Protein AF-A0A9P5NGL9-F1 (afdb_monomer)

Radius of gyration: 20.92 Å; Cα contacts (8 Å, |Δi|>4): 145; chains: 1; bounding box: 50×34×68 Å

Organism: Gymnopilus junonius (NCBI:txid109634)

Nearest PDB structures (foldseek):
  7sqc-assembly1_C2  TM=5.062E-01  e=6.496E+00  Chlamydomonas reinhardtii
  8afz-assembly1_A  TM=2.064E-01  e=2.984E+00  Homo sapiens

Mean predicted aligned error: 8.4 Å

Sequence (178 aa):
MQVMYKILMTAYTLCLHFVFFKHLRFRPRANHPLVIANDTILGIHLLTSYDQWATALSMRDRVWKGTSVASTLLLSSSLALLQIDLVNTNYIGRTFALLSCLFASSGLIAAGLCLLIRRKQLDKDCRKKWINASLVSTSLESLDFWTCLAFPTEMIIWQVAYLLPINIIYHRVDRLPK

pLDDT: mean 81.12, std 10.49, range [50.47, 93.38]

Solvent-accessible surface area (backbone atoms only — not comparable to full-atom values): 9652 Å² total; per-residue (Å²): 110,71,66,60,52,51,52,51,50,39,61,72,45,71,50,42,32,57,55,50,45,74,74,56,42,65,74,81,73,90,86,64,83,91,70,84,87,53,78,67,57,55,52,53,48,56,61,70,38,45,66,57,46,53,51,40,50,54,51,51,49,51,50,39,50,51,41,32,54,49,25,52,53,50,30,54,50,30,56,55,51,55,70,36,67,72,34,53,73,32,68,68,43,38,50,32,35,52,51,23,36,52,30,18,51,51,22,33,51,50,32,49,52,56,60,57,55,60,77,78,71,44,68,66,61,48,47,52,51,47,46,48,28,40,73,42,65,85,42,68,68,19,47,53,50,35,44,64,69,35,43,41,59,46,28,50,54,53,24,51,63,37,46,50,59,47,55,53,53,53,61,56,55,76,68,56,86,130

Foldseek 3Di:
DVVVVVVVLCVLLVVVLVVLLVPLFDDPDPPDPPDDDDVVVVVVCVVVCPVSLVVSVVVLLVVLVVLLVLLVVLLVVLVVLCPDPVLVVDPLSNVLSVLLNVLSVVLNVLSVVVVVVVPDDCRPVVVVLRNVLSVCVPDPSVSVNSSSSSSSVSSSVSSVVSVVVNVVSVVVVVPDDD

Structure (mmCIF, N/CA/C/O backbone):
data_AF-A0A9P5NGL9-F1
#
_entry.id   AF-A0A9P5NGL9-F1
#
loop_
_atom_site.group_PDB
_atom_site.id
_atom_site.type_symbol
_atom_site.label_atom_id
_atom_site.label_alt_id
_atom_site.label_comp_id
_atom_site.label_asym_id
_atom_site.label_entity_id
_atom_site.label_seq_id
_atom_site.pdbx_PDB_ins_code
_atom_site.Cartn_x
_atom_site.Cartn_y
_atom_site.Cartn_z
_atom_site.occupancy
_atom_site.B_iso_or_equiv
_atom_site.auth_seq_id
_atom_site.auth_comp_id
_atom_site.auth_asym_id
_atom_site.auth_atom_id
_atom_site.pdbx_PDB_model_num
ATOM 1 N N . MET A 1 1 ? 13.672 21.317 -2.077 1.00 73.50 1 MET A N 1
ATOM 2 C CA . MET A 1 1 ? 12.342 20.658 -2.085 1.00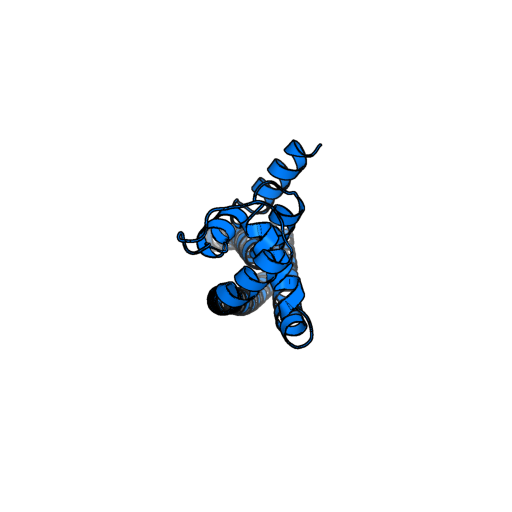 73.50 1 MET A CA 1
ATOM 3 C C . MET A 1 1 ? 12.393 19.149 -2.342 1.00 73.50 1 MET A C 1
ATOM 5 O O . MET A 1 1 ? 11.768 18.417 -1.589 1.00 73.50 1 MET A O 1
ATOM 9 N N . GLN A 1 2 ? 13.158 18.650 -3.322 1.00 79.19 2 GLN A N 1
ATOM 10 C CA . GLN A 1 2 ? 13.182 17.211 -3.662 1.00 79.19 2 GLN A CA 1
ATOM 11 C C . GLN A 1 2 ? 13.601 16.270 -2.513 1.00 79.19 2 GLN A C 1
ATOM 13 O O . GLN A 1 2 ? 13.049 15.183 -2.384 1.00 79.19 2 GLN A O 1
ATOM 18 N N . VAL A 1 3 ? 14.542 16.679 -1.653 1.00 82.25 3 VAL A N 1
ATOM 19 C CA . VAL A 1 3 ? 14.973 15.871 -0.493 1.00 82.25 3 VAL A CA 1
ATOM 20 C C . VAL A 1 3 ? 13.842 15.706 0.525 1.00 82.25 3 VAL A C 1
ATOM 22 O O . VAL A 1 3 ? 13.588 14.601 0.991 1.00 82.25 3 VAL A O 1
ATOM 25 N N . MET A 1 4 ? 13.111 16.786 0.811 1.00 84.69 4 MET A N 1
ATOM 26 C CA . MET A 1 4 ? 11.987 16.765 1.749 1.00 84.69 4 MET A CA 1
ATOM 27 C C . MET A 1 4 ? 10.850 15.867 1.243 1.00 84.69 4 MET A C 1
ATOM 29 O O . MET A 1 4 ? 10.298 15.093 2.016 1.00 84.69 4 MET A O 1
ATOM 33 N N . TYR A 1 5 ? 10.564 15.898 -0.064 1.00 84.75 5 TYR A N 1
ATOM 34 C CA . TYR A 1 5 ? 9.592 15.001 -0.699 1.00 84.75 5 TYR A CA 1
ATOM 35 C C . TYR A 1 5 ? 9.981 13.526 -0.553 1.00 84.75 5 TYR A C 1
ATOM 37 O O . TYR A 1 5 ? 9.155 12.704 -0.168 1.00 84.75 5 TYR A O 1
ATOM 45 N N . LYS A 1 6 ? 11.255 13.190 -0.795 1.00 79.19 6 LYS A N 1
ATOM 46 C CA . LYS A 1 6 ? 11.759 11.818 -0.634 1.00 79.19 6 LYS A CA 1
ATOM 47 C C . LYS A 1 6 ? 11.631 11.329 0.804 1.00 79.19 6 LYS A C 1
ATOM 49 O O . LYS A 1 6 ? 11.206 10.196 1.013 1.00 79.19 6 LYS A O 1
ATOM 54 N N . ILE A 1 7 ? 11.959 12.173 1.783 1.00 83.25 7 ILE A N 1
ATOM 55 C CA . ILE A 1 7 ? 11.813 11.840 3.207 1.00 83.25 7 ILE A CA 1
ATOM 56 C C . ILE A 1 7 ? 10.337 11.633 3.554 1.00 83.25 7 ILE A C 1
ATOM 58 O O . ILE A 1 7 ? 9.999 10.620 4.160 1.00 83.25 7 ILE A O 1
ATOM 62 N N . LEU A 1 8 ? 9.459 12.542 3.119 1.00 84.56 8 LEU A N 1
ATOM 63 C CA . LEU A 1 8 ? 8.021 12.456 3.371 1.00 84.56 8 LEU A CA 1
ATOM 64 C C . LEU A 1 8 ? 7.425 11.174 2.782 1.00 84.56 8 LEU A C 1
ATOM 66 O O . LEU A 1 8 ? 6.747 10.436 3.491 1.00 84.56 8 LEU A O 1
ATOM 70 N N . MET A 1 9 ? 7.733 10.866 1.521 1.00 78.94 9 MET A N 1
ATOM 71 C CA . MET A 1 9 ? 7.259 9.642 0.879 1.00 78.94 9 MET A CA 1
ATOM 72 C C . MET A 1 9 ? 7.853 8.387 1.516 1.00 78.94 9 MET A C 1
ATOM 74 O O . MET A 1 9 ? 7.154 7.395 1.689 1.00 78.94 9 MET A O 1
ATOM 78 N N . THR A 1 10 ? 9.118 8.415 1.930 1.00 79.56 10 THR A N 1
ATOM 79 C CA . THR A 1 10 ? 9.747 7.275 2.618 1.00 79.56 10 THR A CA 1
ATOM 80 C C . THR A 1 10 ? 9.086 6.998 3.965 1.00 79.56 10 THR A C 1
ATOM 82 O O . THR A 1 10 ? 8.801 5.841 4.274 1.00 79.56 10 THR A O 1
ATOM 85 N N . ALA A 1 11 ? 8.800 8.050 4.736 1.00 79.69 11 ALA A N 1
ATOM 86 C CA . ALA A 1 11 ? 8.111 7.946 6.016 1.00 79.69 11 ALA A CA 1
ATOM 87 C C . ALA A 1 11 ? 6.659 7.479 5.841 1.00 79.69 11 ALA A C 1
ATOM 89 O O . ALA A 1 11 ? 6.218 6.581 6.552 1.00 79.69 11 ALA A O 1
ATOM 90 N N . TYR A 1 12 ? 5.943 8.037 4.860 1.00 79.62 12 TYR A N 1
ATOM 91 C CA . TYR A 1 12 ? 4.556 7.678 4.561 1.00 79.62 12 TYR A CA 1
ATOM 92 C C . TYR A 1 12 ? 4.412 6.208 4.154 1.00 79.62 12 TYR A C 1
ATOM 94 O O . TYR A 1 12 ? 3.544 5.498 4.656 1.00 79.62 12 TYR A O 1
ATOM 102 N N . THR A 1 13 ? 5.320 5.744 3.294 1.00 78.56 13 THR A N 1
ATOM 103 C CA . THR A 1 13 ? 5.319 4.370 2.781 1.00 78.56 13 THR A CA 1
ATOM 104 C C . THR A 1 13 ? 5.929 3.348 3.740 1.00 78.56 13 THR A C 1
ATOM 106 O O . THR A 1 13 ? 6.039 2.173 3.393 1.00 78.56 13 THR A O 1
ATOM 109 N N . LEU A 1 14 ? 6.377 3.767 4.933 1.00 81.56 14 LEU A N 1
ATOM 110 C CA . LEU A 1 14 ? 7.072 2.913 5.907 1.00 81.56 14 LEU A CA 1
ATOM 111 C C . LEU A 1 14 ? 8.214 2.096 5.271 1.00 81.56 14 LEU A C 1
ATOM 113 O O . LEU A 1 14 ? 8.427 0.929 5.597 1.00 81.56 14 LEU A O 1
ATOM 117 N N . CYS A 1 15 ? 8.924 2.690 4.307 1.00 83.25 15 CYS A N 1
ATOM 118 C CA . CYS A 1 15 ? 9.959 2.031 3.504 1.00 83.25 15 CYS A CA 1
ATOM 119 C C . CYS A 1 15 ? 9.500 0.806 2.679 1.00 83.25 15 CYS A C 1
ATOM 121 O O . CYS A 1 15 ? 10.349 0.123 2.100 1.00 83.25 15 CYS A O 1
ATOM 123 N N . LEU A 1 16 ? 8.198 0.520 2.548 1.00 81.31 16 LEU A N 1
ATOM 124 C CA . LEU A 1 16 ? 7.705 -0.611 1.750 1.00 81.31 16 LEU A CA 1
ATOM 125 C C . LEU A 1 16 ? 8.132 -0.513 0.286 1.00 81.31 16 LEU A C 1
ATOM 127 O O . LEU A 1 16 ? 8.470 -1.529 -0.324 1.00 81.31 16 LEU A O 1
ATOM 131 N N . HIS A 1 17 ? 8.204 0.699 -0.264 1.00 80.38 17 HIS A N 1
ATOM 132 C CA . HIS A 1 17 ? 8.684 0.927 -1.625 1.00 80.38 17 HIS A CA 1
ATOM 133 C C . HIS A 1 17 ? 10.088 0.328 -1.864 1.00 80.38 17 HIS A C 1
ATOM 135 O O . HIS A 1 17 ? 10.337 -0.216 -2.939 1.00 80.38 17 HIS A O 1
ATOM 141 N N . PHE A 1 18 ? 10.982 0.317 -0.861 1.00 81.81 18 PHE A N 1
ATOM 142 C CA . PHE A 1 18 ? 12.292 -0.343 -0.961 1.00 81.81 18 PHE A CA 1
ATOM 143 C C . PHE A 1 18 ? 12.181 -1.867 -1.034 1.00 81.81 18 PHE A C 1
ATOM 145 O O . PHE A 1 18 ? 12.943 -2.503 -1.766 1.00 81.81 18 PHE A O 1
ATOM 152 N N . VAL A 1 19 ? 11.242 -2.464 -0.296 1.00 83.94 19 VAL A N 1
ATOM 153 C CA . VAL A 1 19 ? 10.983 -3.911 -0.333 1.00 83.94 19 VAL A CA 1
ATOM 154 C C . VAL A 1 19 ? 10.485 -4.299 -1.722 1.00 83.94 19 VAL A C 1
ATOM 156 O O . VAL A 1 19 ? 11.061 -5.184 -2.361 1.00 83.94 19 VAL A O 1
ATOM 159 N N . PHE A 1 20 ? 9.484 -3.581 -2.236 1.00 82.25 20 PHE A N 1
ATOM 160 C CA . PHE A 1 20 ? 8.973 -3.796 -3.588 1.00 82.25 20 PHE A CA 1
ATOM 161 C C . PHE A 1 20 ? 10.064 -3.592 -4.642 1.00 82.25 20 PHE A C 1
ATOM 163 O O . PHE A 1 20 ? 10.245 -4.464 -5.489 1.00 82.25 20 PHE A O 1
ATOM 170 N N . PHE A 1 21 ? 10.865 -2.529 -4.544 1.00 84.12 21 PHE A N 1
ATOM 171 C CA . PHE A 1 21 ? 12.003 -2.312 -5.437 1.00 84.12 21 PHE A CA 1
ATOM 172 C C . PHE A 1 21 ? 12.996 -3.483 -5.396 1.00 84.12 21 PHE A C 1
ATOM 174 O O . PHE A 1 21 ? 13.378 -4.025 -6.431 1.00 84.12 21 PHE A O 1
ATOM 181 N N . LYS A 1 22 ? 13.407 -3.941 -4.211 1.00 85.81 22 LYS A N 1
ATOM 182 C CA . LYS A 1 22 ? 14.405 -5.014 -4.070 1.00 85.81 22 LYS A CA 1
ATOM 183 C C . LYS A 1 22 ? 13.931 -6.347 -4.662 1.00 85.81 22 LYS A C 1
ATOM 185 O O . LYS A 1 22 ? 14.741 -7.068 -5.263 1.00 85.81 22 LYS A O 1
ATOM 190 N N . HIS A 1 23 ? 12.650 -6.668 -4.486 1.00 84.06 23 HIS A N 1
ATOM 191 C CA . HIS A 1 23 ? 12.061 -7.944 -4.899 1.00 84.06 23 HIS A CA 1
ATOM 192 C C . HIS A 1 23 ? 11.541 -7.950 -6.339 1.00 84.06 23 HIS A C 1
ATOM 194 O O . HIS A 1 23 ? 11.645 -8.980 -7.000 1.00 84.06 23 HIS A O 1
ATOM 200 N N . LEU A 1 24 ? 11.023 -6.824 -6.834 1.00 84.12 24 LEU A N 1
ATOM 201 C CA . LEU A 1 24 ? 10.353 -6.740 -8.134 1.00 84.12 24 LEU A CA 1
ATOM 202 C C . LEU A 1 24 ? 11.121 -5.937 -9.186 1.00 84.12 24 LEU A C 1
ATOM 204 O O . LEU A 1 24 ? 10.623 -5.814 -10.303 1.00 84.12 24 LEU A O 1
ATOM 208 N N . ARG A 1 25 ? 12.295 -5.365 -8.881 1.00 85.38 25 ARG A N 1
ATOM 209 C CA . ARG A 1 25 ? 13.079 -4.656 -9.906 1.00 85.38 25 ARG A CA 1
ATOM 210 C C . ARG A 1 25 ? 13.471 -5.581 -11.052 1.00 85.38 25 ARG A C 1
ATOM 212 O O . ARG A 1 25 ? 13.878 -6.726 -10.835 1.00 85.38 25 ARG A O 1
ATOM 219 N N . PHE A 1 26 ? 13.450 -5.028 -12.257 1.00 83.31 26 PHE A N 1
ATOM 220 C CA . PHE A 1 26 ? 14.073 -5.644 -13.418 1.00 83.31 26 PHE A CA 1
ATOM 221 C C . PHE A 1 26 ? 15.566 -5.883 -13.148 1.00 83.31 26 PHE A C 1
ATOM 223 O O . PHE A 1 26 ? 16.278 -4.985 -12.688 1.00 83.31 26 PHE A O 1
ATOM 230 N N . ARG A 1 27 ? 16.044 -7.100 -13.421 1.00 81.00 27 ARG A N 1
ATOM 231 C CA . ARG A 1 27 ? 17.469 -7.443 -13.332 1.00 81.00 27 ARG A CA 1
ATOM 232 C C . ARG A 1 27 ? 17.962 -7.799 -14.732 1.00 81.00 27 ARG A C 1
ATOM 234 O O . ARG A 1 27 ? 17.593 -8.870 -15.228 1.00 81.00 27 ARG A O 1
ATOM 241 N N . PRO A 1 28 ? 18.775 -6.945 -15.378 1.00 71.19 28 PRO A N 1
ATOM 242 C CA . PRO A 1 28 ? 19.354 -7.297 -16.666 1.00 71.19 28 PRO A CA 1
ATOM 243 C C . PRO A 1 28 ? 20.240 -8.540 -16.497 1.00 71.19 28 PRO A C 1
ATOM 245 O O . PRO A 1 28 ? 21.019 -8.630 -15.546 1.00 71.19 28 PRO A O 1
ATOM 248 N N . ARG A 1 29 ? 20.109 -9.528 -17.394 1.00 70.38 29 ARG A N 1
ATOM 249 C CA . ARG A 1 29 ? 21.053 -10.657 -17.446 1.00 70.38 29 ARG A CA 1
ATOM 250 C C . ARG A 1 29 ? 22.435 -10.103 -17.807 1.00 70.38 29 ARG A C 1
ATOM 252 O O . ARG A 1 29 ? 22.562 -9.369 -18.781 1.00 70.38 29 ARG A O 1
ATOM 259 N N . ALA A 1 30 ? 23.442 -10.464 -17.015 1.00 54.59 30 ALA A N 1
ATOM 260 C CA . ALA A 1 30 ? 24.762 -9.830 -16.925 1.00 54.59 30 ALA A CA 1
ATOM 261 C C . ALA A 1 30 ? 25.667 -9.906 -18.177 1.00 54.59 30 ALA A C 1
ATOM 263 O O . ALA A 1 30 ? 26.825 -9.515 -18.104 1.00 54.59 30 ALA A O 1
ATOM 264 N N . ASN A 1 31 ? 25.166 -10.360 -19.328 1.00 54.53 31 ASN A N 1
ATOM 265 C CA . ASN A 1 31 ? 25.998 -10.614 -20.508 1.00 54.53 31 ASN A CA 1
ATOM 266 C C . ASN A 1 31 ? 25.909 -9.532 -21.594 1.00 54.53 31 ASN A C 1
ATOM 268 O O . ASN A 1 31 ? 26.481 -9.719 -22.661 1.00 54.53 31 ASN A O 1
ATOM 272 N N . HIS A 1 32 ? 25.224 -8.410 -21.353 1.00 51.03 32 HIS A N 1
ATOM 273 C CA . HIS A 1 32 ? 25.256 -7.279 -22.280 1.00 51.03 32 HIS A CA 1
ATOM 274 C C . HIS A 1 32 ? 25.928 -6.070 -21.625 1.00 51.03 32 HIS A C 1
ATOM 276 O O . HIS A 1 32 ? 25.379 -5.538 -20.655 1.00 51.03 32 HIS A O 1
ATOM 282 N N . PRO A 1 33 ? 27.110 -5.638 -22.113 1.00 52.12 33 PRO A N 1
ATOM 283 C CA . PRO A 1 33 ? 27.741 -4.424 -21.624 1.00 52.12 33 PRO A CA 1
ATOM 284 C C . PRO A 1 33 ? 26.776 -3.249 -21.808 1.00 52.12 33 PRO A C 1
ATOM 286 O O . PRO A 1 33 ? 26.208 -3.050 -22.882 1.00 52.12 33 PRO A O 1
ATOM 289 N N . LEU A 1 34 ? 26.574 -2.514 -20.713 1.00 56.28 34 LEU A N 1
ATOM 290 C CA . LEU A 1 34 ? 25.791 -1.285 -20.622 1.00 56.28 34 LEU A CA 1
ATOM 291 C C . LEU A 1 34 ? 26.429 -0.212 -21.512 1.00 56.28 34 LEU A C 1
ATOM 293 O O . LEU A 1 34 ? 27.216 0.609 -21.051 1.00 56.28 34 LEU A O 1
ATOM 297 N N . VAL A 1 35 ? 26.099 -0.235 -22.801 1.00 50.47 35 VAL A N 1
ATOM 298 C CA . VAL A 1 35 ? 26.333 0.886 -23.709 1.00 50.47 35 VAL A CA 1
ATOM 299 C C . VAL A 1 35 ? 25.042 1.691 -23.794 1.00 50.47 35 VAL A C 1
ATOM 301 O O . VAL A 1 35 ? 23.947 1.164 -23.981 1.00 50.47 35 VAL A O 1
ATOM 304 N N . ILE A 1 36 ? 25.209 2.983 -23.556 1.00 56.81 36 ILE A N 1
ATOM 305 C CA . ILE A 1 36 ? 24.186 4.007 -23.398 1.00 56.81 36 ILE A CA 1
ATOM 306 C C . ILE A 1 36 ? 23.306 4.116 -24.658 1.00 56.81 36 ILE A C 1
ATOM 308 O O . ILE A 1 36 ? 23.810 4.195 -25.771 1.00 56.81 36 ILE A O 1
ATOM 312 N N . ALA A 1 37 ? 21.989 4.150 -24.419 1.00 51.31 37 ALA A N 1
ATOM 313 C CA . ALA A 1 37 ? 20.917 4.723 -25.238 1.00 51.31 37 ALA A CA 1
ATOM 314 C C . ALA A 1 37 ? 20.922 4.427 -26.752 1.00 51.31 37 ALA A C 1
ATOM 316 O O . ALA A 1 37 ? 21.386 5.224 -27.560 1.00 51.31 37 ALA A O 1
ATOM 317 N N . ASN A 1 38 ? 20.258 3.338 -27.145 1.00 57.44 38 ASN A N 1
ATOM 318 C CA . ASN A 1 38 ? 19.659 3.238 -28.4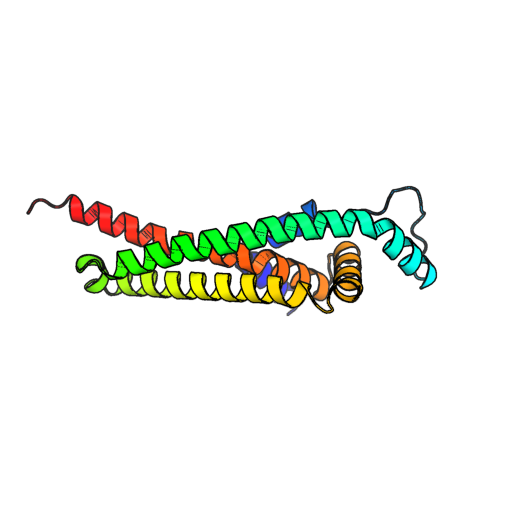75 1.00 57.44 38 ASN A CA 1
ATOM 319 C C . ASN A 1 38 ? 18.298 2.528 -28.359 1.00 57.44 38 ASN A C 1
ATOM 321 O O . ASN A 1 38 ? 18.176 1.562 -27.598 1.00 57.44 38 ASN A O 1
ATOM 325 N N . ASP A 1 39 ? 17.269 2.987 -29.079 1.00 59.34 39 ASP A N 1
ATOM 326 C CA . ASP A 1 39 ? 15.887 2.462 -28.993 1.00 59.34 39 ASP A CA 1
ATOM 327 C C . ASP A 1 39 ? 15.791 0.949 -29.276 1.00 59.34 39 ASP A C 1
ATOM 329 O O . ASP A 1 39 ? 14.914 0.244 -28.766 1.00 59.34 39 ASP A O 1
ATOM 333 N N . THR A 1 40 ? 16.759 0.412 -30.015 1.00 61.53 40 THR A N 1
ATOM 334 C CA . THR A 1 40 ? 16.949 -1.020 -30.275 1.00 61.53 40 THR A CA 1
ATOM 335 C C . THR A 1 40 ? 17.261 -1.835 -29.015 1.00 61.53 40 THR A C 1
ATOM 337 O O . THR A 1 40 ? 16.755 -2.948 -28.868 1.00 61.53 40 THR A O 1
ATOM 340 N N . ILE A 1 41 ? 18.020 -1.288 -28.060 1.00 63.31 41 ILE A N 1
ATOM 341 C CA . ILE A 1 41 ? 18.359 -1.962 -26.793 1.00 63.31 41 ILE A CA 1
ATOM 342 C C . ILE A 1 41 ? 17.136 -2.021 -25.868 1.00 63.31 41 ILE A C 1
ATOM 344 O O . ILE A 1 41 ? 16.910 -3.034 -25.202 1.00 63.31 41 ILE A O 1
ATOM 348 N N . LEU A 1 42 ? 16.282 -0.989 -25.880 1.00 65.25 42 LEU A N 1
ATOM 349 C CA . LEU A 1 42 ? 15.003 -1.021 -25.165 1.00 65.25 42 LEU A CA 1
ATOM 350 C C . LEU A 1 42 ? 14.091 -2.127 -25.716 1.00 65.25 42 LEU A C 1
ATOM 352 O O . LEU A 1 42 ? 13.431 -2.809 -24.935 1.00 65.25 42 LEU A O 1
ATOM 356 N N . GLY A 1 43 ? 14.095 -2.354 -27.034 1.00 65.19 43 GLY A N 1
ATOM 357 C CA . GLY A 1 43 ? 13.390 -3.470 -27.672 1.00 65.19 43 GLY A CA 1
ATOM 358 C C . GLY A 1 43 ? 13.866 -4.842 -27.180 1.00 65.19 43 GLY A C 1
ATOM 359 O O . GLY A 1 43 ? 13.050 -5.675 -26.778 1.00 65.19 43 GLY A O 1
ATOM 360 N N . ILE A 1 44 ? 15.183 -5.058 -27.121 1.00 67.44 44 ILE A N 1
ATOM 361 C CA . ILE A 1 44 ? 15.783 -6.305 -26.612 1.00 67.44 44 ILE A CA 1
ATOM 362 C C . ILE A 1 44 ? 15.483 -6.488 -25.114 1.00 67.44 44 ILE A C 1
ATOM 364 O O . ILE A 1 44 ? 15.142 -7.589 -24.668 1.00 67.44 44 ILE A O 1
ATOM 368 N N . HIS A 1 45 ? 15.526 -5.412 -24.324 1.00 68.56 45 HIS A N 1
ATOM 369 C CA . HIS A 1 45 ? 15.105 -5.448 -22.924 1.00 68.56 45 HIS A CA 1
ATOM 370 C C . HIS A 1 45 ? 13.606 -5.712 -22.770 1.00 68.56 45 HIS A C 1
ATOM 372 O O . HIS A 1 45 ? 13.222 -6.468 -21.888 1.00 68.56 45 HIS A O 1
ATOM 378 N N . LEU A 1 46 ? 12.741 -5.179 -23.631 1.00 69.75 46 LEU A N 1
ATOM 379 C CA . LEU A 1 46 ? 11.300 -5.461 -23.616 1.00 69.75 46 LEU A CA 1
ATOM 380 C C . LEU A 1 46 ? 10.996 -6.940 -23.904 1.00 69.75 46 LEU A C 1
ATOM 382 O O . LEU A 1 46 ? 10.089 -7.496 -23.286 1.00 69.75 46 LEU A O 1
ATOM 386 N N . LEU A 1 47 ? 11.758 -7.582 -24.791 1.00 70.44 47 LEU A N 1
ATOM 387 C CA . LEU A 1 47 ? 11.655 -9.020 -25.069 1.00 70.44 47 LEU A CA 1
ATOM 388 C C . LEU A 1 47 ? 12.158 -9.863 -23.891 1.00 70.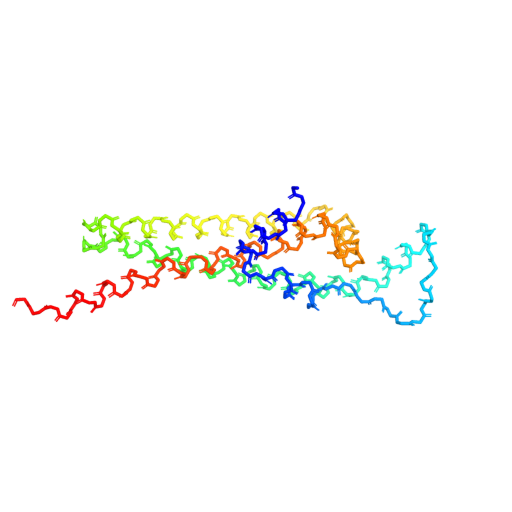44 47 LEU A C 1
ATOM 390 O O . LEU A 1 47 ? 11.432 -10.711 -23.383 1.00 70.44 47 LEU A O 1
ATOM 394 N N . THR A 1 48 ? 13.366 -9.587 -23.399 1.00 71.88 48 THR A N 1
ATOM 395 C CA . THR A 1 48 ? 13.975 -10.347 -22.286 1.00 71.88 48 THR A CA 1
ATOM 396 C C . THR A 1 48 ? 13.307 -10.098 -20.932 1.00 71.88 48 THR A C 1
ATOM 398 O O . THR A 1 48 ? 13.381 -10.934 -20.033 1.00 71.88 48 THR A O 1
ATOM 401 N N . SER A 1 49 ? 12.629 -8.962 -20.775 1.00 75.06 49 SER A N 1
ATOM 402 C CA . SER A 1 49 ? 11.861 -8.621 -19.577 1.00 75.06 49 SER A CA 1
ATOM 403 C C . SER A 1 49 ? 10.474 -9.241 -19.544 1.00 75.06 49 SER A C 1
ATOM 405 O O . SER A 1 49 ? 9.828 -9.138 -18.508 1.00 75.06 49 SER A O 1
ATOM 407 N N . TYR A 1 50 ? 10.003 -9.878 -20.621 1.00 78.69 50 TYR A N 1
ATOM 408 C CA . TYR A 1 50 ? 8.641 -10.407 -20.678 1.00 78.69 50 TYR A CA 1
ATOM 409 C C . TYR A 1 50 ? 8.374 -11.437 -19.568 1.00 78.69 50 TYR A C 1
ATOM 411 O O . TYR A 1 50 ? 7.419 -11.280 -18.809 1.00 78.69 50 TYR A O 1
ATOM 419 N N . ASP A 1 51 ? 9.276 -12.402 -19.377 1.00 79.50 51 ASP A N 1
ATOM 420 C CA . ASP A 1 51 ? 9.139 -13.429 -18.331 1.00 79.50 51 ASP A CA 1
ATOM 421 C C . ASP A 1 51 ? 9.271 -12.849 -16.913 1.00 79.50 51 ASP A C 1
ATOM 423 O O . ASP A 1 51 ? 8.532 -13.214 -15.991 1.00 79.50 51 ASP A O 1
ATOM 427 N N . GLN A 1 52 ? 10.197 -11.898 -16.729 1.00 83.31 52 GLN A N 1
ATOM 428 C CA . GLN A 1 52 ? 10.374 -11.212 -15.445 1.00 83.31 52 GLN A CA 1
ATOM 429 C C . GLN A 1 52 ? 9.147 -10.360 -15.104 1.00 83.31 52 GLN A C 1
ATOM 431 O O . GLN A 1 52 ? 8.701 -10.342 -13.957 1.00 83.31 52 GLN A O 1
ATOM 436 N N . TRP A 1 53 ? 8.573 -9.695 -16.103 1.00 84.81 53 TRP A N 1
ATOM 437 C CA . TRP A 1 53 ? 7.372 -8.886 -15.971 1.00 84.81 53 TRP A CA 1
ATOM 438 C C . TRP A 1 53 ? 6.149 -9.744 -15.662 1.00 84.81 53 TRP A C 1
ATOM 440 O O . TRP A 1 53 ? 5.404 -9.413 -14.745 1.00 84.81 53 TRP A O 1
ATOM 450 N N . ALA A 1 54 ? 5.973 -10.880 -16.342 1.00 83.75 54 ALA A N 1
ATOM 451 C CA . ALA A 1 54 ? 4.905 -11.829 -16.035 1.00 83.75 54 ALA A CA 1
ATOM 452 C C . ALA A 1 54 ? 4.993 -12.322 -14.579 1.00 83.75 54 ALA A C 1
ATOM 454 O O . ALA A 1 54 ? 3.987 -12.359 -13.863 1.00 83.75 54 ALA A O 1
ATOM 455 N N . THR A 1 55 ? 6.209 -12.609 -14.103 1.00 85.75 55 THR A N 1
ATOM 456 C CA . THR A 1 55 ? 6.455 -12.986 -12.704 1.00 85.75 55 THR A CA 1
ATOM 457 C C . THR A 1 55 ? 6.108 -11.840 -11.750 1.00 85.75 55 THR A C 1
ATOM 459 O O . THR A 1 55 ? 5.349 -12.042 -10.799 1.00 85.75 55 THR A O 1
ATOM 462 N N . ALA A 1 56 ? 6.592 -10.625 -12.022 1.00 84.62 56 ALA A N 1
ATOM 463 C CA . ALA A 1 56 ? 6.334 -9.442 -11.202 1.00 84.62 56 ALA A CA 1
ATOM 464 C C . ALA A 1 56 ? 4.840 -9.084 -11.143 1.00 84.62 56 ALA A C 1
ATOM 466 O O . ALA A 1 56 ? 4.311 -8.810 -10.065 1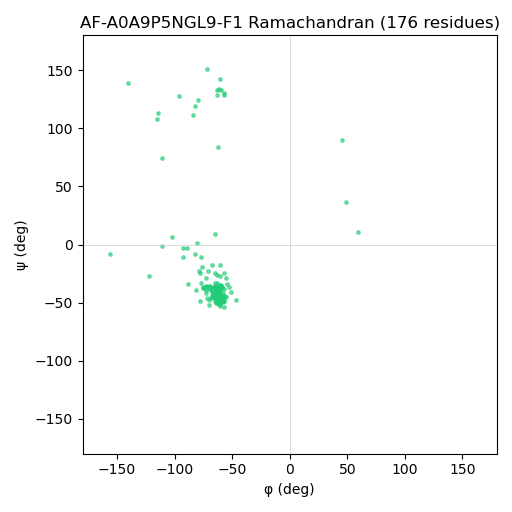.00 84.62 56 ALA A O 1
ATOM 467 N N . LEU A 1 57 ? 4.140 -9.166 -12.278 1.00 83.56 57 LEU A N 1
ATOM 468 C CA . LEU A 1 57 ? 2.690 -9.027 -12.367 1.00 83.56 57 LEU A CA 1
ATOM 469 C C . LEU A 1 57 ? 1.986 -10.062 -11.498 1.00 83.56 57 LEU A C 1
ATOM 471 O O . LEU A 1 57 ? 1.141 -9.690 -10.690 1.00 83.56 57 LEU A O 1
ATOM 475 N N . SER A 1 58 ? 2.359 -11.338 -11.615 1.00 85.00 58 SER A N 1
ATOM 476 C CA . SER A 1 58 ? 1.729 -12.410 -10.841 1.00 85.00 58 SER A CA 1
ATOM 477 C C . SER A 1 58 ? 1.890 -12.206 -9.330 1.00 85.00 58 SER A C 1
ATOM 479 O O . SER A 1 58 ? 0.943 -12.416 -8.572 1.00 85.00 58 SER A O 1
ATOM 481 N N . MET A 1 5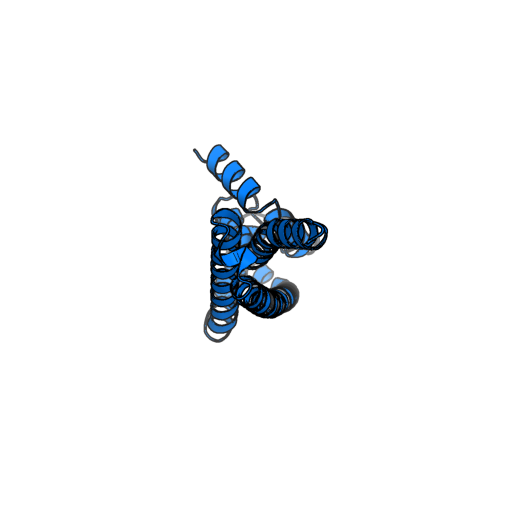9 ? 3.063 -11.739 -8.886 1.00 85.50 59 MET A N 1
ATOM 482 C CA . MET A 1 59 ? 3.325 -11.434 -7.482 1.00 85.50 59 MET A CA 1
ATOM 483 C C . MET A 1 59 ? 2.507 -10.227 -7.025 1.00 85.50 59 MET A C 1
ATOM 485 O O . MET A 1 59 ? 1.840 -10.300 -5.994 1.00 85.50 59 MET A O 1
ATOM 489 N N . ARG A 1 60 ? 2.486 -9.155 -7.822 1.00 83.81 60 ARG A N 1
ATOM 490 C CA . ARG A 1 60 ? 1.654 -7.973 -7.573 1.00 83.81 60 ARG A CA 1
ATOM 491 C C . ARG A 1 60 ? 0.182 -8.344 -7.429 1.00 83.81 60 ARG A C 1
ATOM 493 O O . ARG A 1 60 ? -0.466 -7.893 -6.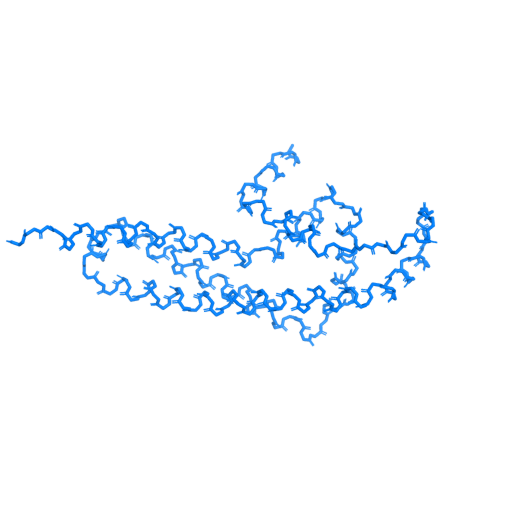494 1.00 83.81 60 ARG A O 1
ATOM 500 N N . ASP A 1 61 ? -0.343 -9.192 -8.308 1.00 86.56 61 ASP A N 1
ATOM 501 C CA . ASP A 1 61 ? -1.747 -9.598 -8.247 1.00 86.56 61 ASP A CA 1
ATOM 502 C C . ASP A 1 61 ? -2.062 -10.403 -6.997 1.00 86.56 61 ASP A C 1
ATOM 504 O O . ASP A 1 61 ? -3.131 -10.235 -6.421 1.00 86.56 61 ASP A O 1
ATOM 508 N N . ARG A 1 62 ? -1.159 -11.303 -6.592 1.00 88.06 62 ARG A N 1
ATOM 509 C CA . ARG A 1 62 ? -1.326 -12.072 -5.356 1.00 88.06 62 ARG A CA 1
ATOM 510 C C . ARG A 1 62 ? -1.367 -11.139 -4.156 1.00 88.06 62 ARG A C 1
ATOM 512 O O . ARG A 1 62 ? -2.267 -11.278 -3.336 1.00 88.06 62 ARG A O 1
ATOM 519 N N . VAL A 1 63 ? -0.447 -10.174 -4.097 1.00 87.94 63 VAL A N 1
ATOM 520 C CA . VAL A 1 63 ? -0.415 -9.163 -3.034 1.00 87.94 63 VAL A CA 1
ATOM 521 C C . VAL A 1 63 ? -1.706 -8.354 -3.043 1.00 87.94 63 VAL A C 1
ATOM 523 O O . VAL A 1 63 ? -2.393 -8.337 -2.036 1.00 87.94 63 VAL A O 1
ATOM 526 N N . TRP A 1 64 ? -2.110 -7.774 -4.173 1.00 89.19 64 TRP A N 1
ATOM 527 C CA . TRP A 1 64 ? -3.319 -6.946 -4.245 1.00 89.19 64 TRP A CA 1
ATOM 528 C C . TRP A 1 64 ? -4.614 -7.716 -3.988 1.00 89.19 64 TRP A C 1
ATOM 530 O O . TRP A 1 64 ? -5.521 -7.183 -3.354 1.00 89.19 64 TRP A O 1
ATOM 540 N N . LYS A 1 65 ? -4.717 -8.975 -4.427 1.00 90.44 65 LYS A N 1
ATOM 541 C CA . LYS A 1 65 ? -5.847 -9.843 -4.063 1.00 90.44 65 LYS A CA 1
ATOM 542 C C . LYS A 1 65 ? -5.855 -10.135 -2.566 1.00 90.44 65 LYS A C 1
ATOM 544 O O . LYS A 1 65 ? -6.903 -10.015 -1.942 1.00 90.44 65 LYS A O 1
ATOM 549 N N . GLY A 1 66 ? -4.700 -10.476 -1.995 1.00 89.88 66 GLY A N 1
ATOM 550 C CA . GLY A 1 66 ? -4.548 -10.678 -0.555 1.00 89.88 66 GLY A CA 1
ATOM 551 C C . GLY A 1 66 ? -4.931 -9.426 0.230 1.00 89.88 66 GLY A C 1
ATOM 552 O O . GLY A 1 66 ? -5.712 -9.509 1.171 1.00 89.88 66 GLY A O 1
ATOM 553 N N . THR A 1 67 ? -4.474 -8.260 -0.224 1.00 89.25 67 THR A N 1
ATOM 554 C CA . THR A 1 67 ? -4.846 -6.952 0.313 1.00 89.25 67 THR A CA 1
ATOM 555 C C . THR A 1 67 ? -6.341 -6.712 0.235 1.00 89.25 67 THR A C 1
ATOM 557 O O . THR A 1 67 ? -6.933 -6.344 1.237 1.00 89.25 67 THR A O 1
ATOM 560 N N . SER A 1 68 ? -6.970 -6.962 -0.913 1.00 89.94 68 SER A N 1
ATOM 561 C CA . SER A 1 68 ? -8.413 -6.792 -1.074 1.00 89.94 68 SER A CA 1
ATOM 562 C C . SER A 1 68 ? -9.192 -7.654 -0.081 1.00 89.94 68 SER A C 1
ATOM 564 O O . SER A 1 68 ? -10.093 -7.146 0.577 1.00 89.94 68 SER A O 1
ATOM 566 N N . VAL A 1 69 ? -8.829 -8.933 0.063 1.00 92.81 69 VAL A N 1
ATOM 567 C CA . VAL A 1 69 ? -9.470 -9.844 1.025 1.00 92.81 69 VAL A CA 1
ATOM 568 C C . VAL A 1 69 ? -9.247 -9.363 2.459 1.00 92.81 69 VAL A C 1
ATOM 570 O O . VAL A 1 69 ? -10.198 -9.291 3.236 1.00 92.81 69 VAL A O 1
ATOM 573 N N . ALA A 1 70 ? -8.016 -8.980 2.805 1.00 91.12 70 ALA A N 1
ATOM 574 C CA . ALA A 1 70 ? -7.683 -8.456 4.125 1.00 91.12 70 ALA A CA 1
ATOM 575 C C . ALA A 1 70 ? -8.465 -7.172 4.442 1.00 91.12 70 ALA A C 1
ATOM 577 O O . ALA A 1 70 ? -9.064 -7.080 5.508 1.00 91.12 70 ALA A O 1
ATOM 578 N N . SER A 1 71 ? -8.534 -6.216 3.512 1.00 91.38 71 SER A N 1
ATOM 579 C CA . SER A 1 71 ? -9.308 -4.983 3.670 1.00 91.38 71 SER A CA 1
ATOM 580 C C . SER A 1 71 ? -10.802 -5.261 3.842 1.00 91.38 71 SER A C 1
ATOM 582 O O . SER A 1 71 ? -11.429 -4.607 4.669 1.00 91.38 71 SER A O 1
ATOM 584 N N . THR A 1 72 ? -11.382 -6.245 3.143 1.00 92.38 72 THR A N 1
ATOM 585 C CA . THR A 1 72 ? -12.787 -6.651 3.347 1.00 92.38 72 THR A CA 1
ATOM 586 C C . THR A 1 72 ? -13.025 -7.239 4.740 1.00 92.38 72 THR A C 1
ATOM 588 O O . THR A 1 72 ? -13.998 -6.871 5.403 1.00 92.38 72 THR A O 1
ATOM 591 N N . LEU A 1 73 ? -12.140 -8.126 5.204 1.00 93.00 73 LEU A N 1
ATOM 592 C CA . LEU A 1 73 ? -12.239 -8.715 6.544 1.00 93.00 73 LEU A CA 1
ATOM 593 C C . LEU A 1 73 ? -12.093 -7.645 7.624 1.00 93.00 73 LEU A C 1
ATOM 595 O O . LEU A 1 73 ? -12.928 -7.550 8.518 1.00 93.00 73 LEU A O 1
ATOM 599 N N . LEU A 1 74 ? -11.072 -6.798 7.507 1.00 89.81 74 LEU A N 1
ATOM 600 C CA . LEU A 1 74 ? -10.824 -5.734 8.468 1.00 89.81 74 LEU A CA 1
ATOM 601 C C . LEU A 1 74 ? -11.939 -4.679 8.443 1.00 89.81 74 LEU A C 1
ATOM 603 O O . LEU A 1 74 ? -12.322 -4.211 9.506 1.00 89.81 74 LEU A O 1
ATOM 607 N N . LEU A 1 75 ? -12.509 -4.342 7.278 1.00 92.75 75 LEU A N 1
ATOM 608 C CA . LEU A 1 75 ? -13.683 -3.461 7.187 1.00 92.75 75 LEU A CA 1
ATOM 609 C C . LEU A 1 75 ? -14.875 -4.046 7.951 1.00 92.75 75 LEU A C 1
ATOM 611 O O . LEU A 1 75 ? -15.520 -3.337 8.718 1.00 92.75 75 LEU A O 1
ATOM 615 N N . SER A 1 76 ? -15.143 -5.341 7.763 1.00 92.38 76 SER A N 1
ATOM 616 C CA . SER A 1 76 ? -16.226 -6.040 8.464 1.00 92.38 76 SER A CA 1
ATOM 617 C C . SER A 1 76 ? -16.006 -6.009 9.980 1.00 92.38 76 SER A C 1
ATOM 619 O O . SER A 1 76 ? -16.930 -5.698 10.729 1.00 92.38 76 SER A O 1
ATOM 621 N N . SER A 1 77 ? -14.769 -6.232 10.433 1.00 89.00 77 SER A N 1
ATOM 622 C CA . SER A 1 77 ? -14.393 -6.112 11.846 1.00 89.00 77 SER A CA 1
ATOM 623 C C . SER A 1 77 ? -14.556 -4.688 12.385 1.00 89.00 77 SER A C 1
ATOM 625 O O . SER A 1 77 ? -15.086 -4.511 13.479 1.00 89.00 77 SER A O 1
ATOM 627 N N . SER A 1 78 ? -14.148 -3.659 11.635 1.00 90.19 78 SER A N 1
ATOM 628 C CA . SER A 1 78 ? -14.305 -2.258 12.050 1.00 90.19 78 SER A CA 1
ATOM 629 C C . SER A 1 78 ? -15.777 -1.860 12.186 1.00 90.19 78 SER A C 1
ATOM 631 O O . SER A 1 78 ? -16.136 -1.156 13.130 1.00 90.19 78 SER A O 1
ATOM 633 N N . LEU A 1 79 ? -16.639 -2.343 11.285 1.00 90.88 79 LEU A N 1
ATOM 634 C CA . LEU A 1 79 ? -18.087 -2.140 11.369 1.00 90.88 79 LEU A CA 1
ATOM 635 C C . LEU A 1 79 ? -18.698 -2.861 12.576 1.00 90.88 79 LEU A C 1
ATOM 637 O O . LEU A 1 79 ? -19.528 -2.274 13.264 1.00 90.88 79 LEU A O 1
ATOM 641 N N . ALA A 1 80 ? -18.261 -4.086 12.875 1.00 90.56 80 ALA A N 1
ATOM 642 C CA . ALA A 1 80 ? -18.708 -4.812 14.063 1.00 90.56 80 ALA A CA 1
ATOM 643 C C . ALA A 1 80 ? -18.308 -4.089 15.363 1.00 90.56 80 ALA A C 1
ATOM 645 O O . ALA A 1 80 ? -19.120 -3.960 16.274 1.00 90.56 80 ALA A O 1
ATOM 646 N N . LEU A 1 81 ? -17.088 -3.543 15.440 1.00 86.25 81 LEU A N 1
ATOM 647 C CA . LEU A 1 81 ? -16.633 -2.772 16.605 1.00 86.25 81 LEU A CA 1
ATOM 648 C C . LEU A 1 81 ? -17.429 -1.476 16.809 1.00 86.25 81 LEU A C 1
ATOM 650 O O . LEU A 1 81 ? -17.655 -1.077 17.948 1.00 86.25 81 LEU A O 1
ATOM 654 N N . LEU A 1 82 ? -17.880 -0.829 15.729 1.00 88.31 82 LEU A N 1
ATOM 655 C CA . LEU A 1 82 ? -18.742 0.358 15.807 1.00 88.31 82 LEU A CA 1
ATOM 656 C C . LEU A 1 82 ? -20.122 0.063 16.411 1.00 88.31 82 LEU A C 1
ATOM 658 O O . LEU A 1 82 ? -20.738 0.975 16.955 1.00 88.31 82 LEU A O 1
ATOM 662 N N . GLN A 1 83 ? -20.601 -1.182 16.331 1.00 90.31 83 GLN A N 1
ATOM 663 C CA . GLN A 1 83 ? -21.892 -1.586 16.900 1.00 90.31 83 GLN A CA 1
ATOM 664 C C . GLN A 1 83 ? -21.848 -1.764 18.425 1.00 90.31 83 GLN A C 1
ATOM 666 O O . GLN A 1 83 ? -22.894 -1.894 19.051 1.00 90.31 83 GLN A O 1
ATOM 671 N N . ILE A 1 84 ? -20.661 -1.766 19.036 1.00 87.56 84 ILE A N 1
ATOM 672 C CA . ILE A 1 84 ? -20.500 -1.913 20.484 1.00 87.56 84 ILE A CA 1
ATOM 673 C C . ILE A 1 84 ? -20.715 -0.547 21.153 1.00 87.56 84 ILE A C 1
ATOM 675 O O . ILE A 1 84 ? -19.941 0.387 20.927 1.00 87.56 84 ILE A O 1
ATOM 679 N N . ASP A 1 85 ? -21.715 -0.440 22.035 1.00 85.81 85 ASP A N 1
ATOM 680 C CA . ASP A 1 85 ? -22.101 0.817 22.707 1.00 85.81 85 ASP A CA 1
ATOM 681 C C . ASP A 1 85 ? -20.929 1.515 23.410 1.00 85.81 85 ASP A C 1
ATOM 683 O O . ASP A 1 85 ? -20.796 2.740 23.378 1.00 85.81 85 ASP A O 1
ATOM 687 N N . LEU A 1 86 ? -20.019 0.737 23.994 1.00 81.44 86 LEU A N 1
ATOM 688 C CA . LEU A 1 86 ? -18.817 1.248 24.648 1.00 81.44 86 LEU A CA 1
ATOM 689 C C . LEU A 1 86 ? -17.877 1.991 23.681 1.00 81.44 86 LEU A C 1
ATOM 691 O O . LEU A 1 86 ? -17.301 3.023 24.027 1.00 81.44 86 LEU A O 1
ATOM 695 N N . VAL A 1 87 ? -17.704 1.471 22.465 1.00 81.06 87 VAL A N 1
ATOM 696 C CA . VAL A 1 87 ? -16.849 2.098 21.446 1.00 81.06 87 VAL A CA 1
ATOM 697 C C . VAL A 1 87 ? -17.555 3.315 20.857 1.00 81.06 87 VAL A C 1
ATOM 699 O O . VAL A 1 87 ? -16.911 4.333 20.610 1.00 81.06 87 VAL A O 1
ATOM 702 N N . ASN A 1 88 ? -18.874 3.234 20.679 1.00 83.44 88 ASN A N 1
ATOM 703 C CA . ASN A 1 88 ? -19.682 4.317 20.127 1.00 83.44 88 ASN A CA 1
ATOM 704 C C . ASN A 1 88 ? -19.791 5.531 21.073 1.00 83.44 88 ASN A C 1
ATOM 706 O O . ASN A 1 88 ? -19.762 6.678 20.624 1.00 83.44 88 ASN A O 1
ATOM 710 N N . THR A 1 89 ? -19.866 5.291 22.384 1.00 86.19 89 THR A N 1
ATOM 711 C CA . THR A 1 89 ? -19.902 6.350 23.412 1.00 86.19 89 THR A CA 1
ATOM 712 C C . THR A 1 89 ? -18.548 7.038 23.595 1.00 86.19 89 THR A C 1
ATOM 714 O O . THR A 1 89 ? -18.494 8.228 23.911 1.00 86.19 89 THR A O 1
ATOM 717 N N . ASN A 1 90 ? -17.440 6.336 23.344 1.00 88.00 90 ASN A N 1
ATOM 718 C CA . ASN A 1 90 ? -16.101 6.907 23.424 1.00 88.00 90 ASN A CA 1
ATOM 719 C C . ASN A 1 90 ? -15.712 7.625 22.117 1.00 88.00 90 ASN A C 1
ATOM 721 O O . ASN A 1 90 ? -15.428 6.991 21.101 1.00 88.00 90 ASN A O 1
ATOM 725 N N . TYR A 1 91 ? -15.601 8.958 22.165 1.00 89.81 91 TYR A N 1
ATOM 726 C CA . TYR A 1 91 ? -15.207 9.791 21.018 1.00 89.81 91 TYR A CA 1
ATOM 727 C C . TYR A 1 91 ? -13.916 9.314 20.326 1.00 89.81 91 TYR A C 1
ATOM 729 O O . TYR A 1 91 ? -13.836 9.299 19.093 1.00 89.81 91 TYR A O 1
ATOM 737 N N . ILE A 1 92 ? -12.916 8.891 21.106 1.00 87.94 92 ILE A N 1
ATOM 738 C CA . ILE A 1 92 ? -11.623 8.431 20.584 1.00 87.94 92 ILE A CA 1
ATOM 739 C C . ILE A 1 92 ? -11.788 7.083 19.872 1.00 87.94 92 ILE A C 1
ATOM 741 O O . ILE A 1 92 ? -11.334 6.927 18.738 1.00 87.94 92 ILE A O 1
ATOM 745 N N . GLY A 1 93 ? -12.481 6.129 20.506 1.00 87.31 93 GLY A N 1
ATOM 746 C CA . GLY A 1 93 ? -12.744 4.803 19.934 1.00 87.31 93 GLY A CA 1
ATOM 747 C C . GLY A 1 93 ? -13.528 4.889 18.626 1.00 87.31 93 GLY A C 1
ATOM 748 O O . GLY A 1 93 ? -13.125 4.302 17.619 1.00 87.31 93 GLY A O 1
ATOM 749 N N . ARG A 1 94 ? -14.578 5.715 18.606 1.00 89.00 94 ARG A N 1
ATOM 750 C CA . ARG A 1 94 ? -15.378 5.986 17.408 1.00 89.00 94 ARG A CA 1
ATOM 751 C C . ARG A 1 94 ? -14.549 6.592 16.277 1.00 89.00 94 ARG A C 1
ATOM 753 O O . ARG A 1 94 ? -14.661 6.152 15.136 1.00 89.00 94 ARG A O 1
ATOM 760 N N . THR A 1 95 ? -13.697 7.574 16.579 1.00 91.38 95 THR A N 1
ATOM 761 C CA . THR A 1 95 ? -12.840 8.219 15.569 1.00 91.38 95 THR A CA 1
ATOM 762 C C . THR A 1 95 ? -11.869 7.217 14.945 1.00 91.38 95 THR A C 1
ATOM 764 O O . THR A 1 95 ? -11.748 7.162 13.721 1.00 91.38 95 THR A O 1
ATOM 767 N N . PHE A 1 96 ? -11.227 6.370 15.755 1.00 91.19 96 PHE A N 1
ATOM 768 C CA . PHE A 1 96 ? -10.332 5.333 15.239 1.00 91.19 96 PHE A CA 1
ATOM 769 C C . PHE A 1 96 ? -11.057 4.277 14.405 1.00 91.19 96 PHE A C 1
ATOM 771 O O . PHE A 1 96 ? -10.542 3.867 13.364 1.00 91.19 96 PHE A O 1
ATOM 778 N N . ALA A 1 97 ? -12.259 3.868 14.812 1.00 90.06 97 ALA A N 1
ATOM 779 C CA . ALA A 1 97 ? -13.038 2.892 14.060 1.00 90.06 97 ALA A CA 1
ATOM 780 C C . ALA A 1 97 ? -13.468 3.443 12.688 1.00 90.06 97 ALA A C 1
ATOM 782 O O . ALA A 1 97 ? -13.356 2.746 11.676 1.00 90.06 97 ALA A O 1
ATOM 783 N N . LEU A 1 98 ? -13.875 4.717 12.627 1.00 92.38 98 LEU A N 1
ATOM 784 C CA . LEU A 1 98 ? -14.203 5.403 11.373 1.00 92.38 98 LEU A CA 1
ATOM 785 C C . LEU A 1 98 ? -12.978 5.568 10.465 1.00 92.38 98 LEU A C 1
ATOM 787 O O . LEU A 1 98 ? -13.067 5.267 9.275 1.00 92.38 98 LEU A O 1
ATOM 791 N N . LEU A 1 99 ? -11.826 5.980 11.007 1.00 93.19 99 LEU A N 1
ATOM 792 C CA . LEU A 1 99 ? -10.577 6.054 10.239 1.00 93.19 99 LEU A CA 1
ATOM 793 C C . LEU A 1 99 ? -10.196 4.683 9.678 1.00 93.19 99 LEU A C 1
ATOM 795 O O . LEU A 1 99 ? -9.895 4.569 8.493 1.00 93.19 99 LEU A O 1
ATOM 799 N N . SER A 1 100 ? -10.282 3.631 10.494 1.00 91.06 100 SER A N 1
ATOM 800 C CA . SER A 1 100 ? -10.043 2.260 10.045 1.00 91.06 100 SER A CA 1
ATOM 801 C C . SER A 1 100 ? -10.955 1.881 8.872 1.00 91.06 100 SER A C 1
ATOM 803 O O . SER A 1 100 ? -10.465 1.354 7.876 1.00 91.06 100 SER A O 1
ATOM 805 N N . CYS A 1 101 ? -12.249 2.221 8.929 1.00 91.81 101 CYS A N 1
ATOM 806 C CA . CYS A 1 101 ? -13.181 1.998 7.818 1.00 91.81 101 CYS A CA 1
ATOM 807 C C . CYS A 1 101 ? -12.788 2.775 6.550 1.00 91.81 101 CYS A C 1
ATOM 809 O O . CYS A 1 101 ? -12.857 2.218 5.454 1.00 91.81 101 CYS A O 1
ATOM 811 N N . LEU A 1 102 ? -12.360 4.036 6.685 1.00 93.38 102 LEU A N 1
ATOM 812 C CA . LEU A 1 102 ? -11.914 4.871 5.562 1.00 93.38 102 LEU A CA 1
ATOM 813 C C . LEU A 1 102 ? -10.656 4.309 4.889 1.00 93.38 102 LEU A C 1
ATOM 815 O O . LEU A 1 102 ? -10.581 4.267 3.661 1.00 93.38 102 LEU A O 1
ATOM 819 N N . PHE A 1 103 ? -9.684 3.839 5.671 1.00 90.62 103 PHE A N 1
ATOM 820 C CA . PHE A 1 103 ? -8.486 3.195 5.126 1.00 90.62 103 PHE A CA 1
ATOM 821 C C . PHE A 1 103 ? -8.815 1.847 4.472 1.00 90.62 103 PHE A C 1
ATOM 823 O O . PHE A 1 103 ? -8.293 1.549 3.396 1.00 90.62 103 PHE A O 1
ATOM 830 N N . ALA A 1 104 ? -9.738 1.071 5.050 1.00 90.69 104 ALA A N 1
ATOM 831 C CA . ALA A 1 104 ? -10.208 -0.185 4.467 1.00 90.69 104 ALA A CA 1
ATOM 832 C C . ALA A 1 104 ? -10.857 0.017 3.097 1.00 90.69 104 ALA A C 1
ATOM 834 O O . ALA A 1 104 ? -10.528 -0.676 2.134 1.00 90.69 104 ALA A O 1
ATOM 835 N N . SER A 1 105 ? -11.793 0.966 3.015 1.00 91.19 105 SER A N 1
ATOM 836 C CA . SER A 1 105 ? -12.541 1.245 1.792 1.00 91.19 105 SER A CA 1
ATOM 837 C C . SER A 1 105 ? -11.623 1.822 0.720 1.00 91.19 105 SER A C 1
ATOM 839 O O . SER A 1 105 ? -11.675 1.373 -0.422 1.00 91.19 105 SER A O 1
ATOM 841 N N . SER A 1 106 ? -10.710 2.721 1.092 1.00 90.81 106 SER A N 1
ATOM 842 C CA . SER A 1 106 ? -9.700 3.274 0.183 1.00 90.81 106 SER A CA 1
ATOM 843 C C . SER A 1 106 ? -8.771 2.188 -0.366 1.00 90.81 106 SER A C 1
ATOM 845 O O . SER A 1 106 ? -8.546 2.129 -1.575 1.00 90.81 106 SER A O 1
ATOM 847 N N . GLY A 1 107 ? -8.280 1.282 0.489 1.00 87.88 107 GLY A N 1
ATOM 848 C CA . GLY A 1 107 ? -7.462 0.137 0.077 1.00 87.88 107 GLY A CA 1
ATOM 849 C C . GLY A 1 107 ? -8.211 -0.824 -0.851 1.00 87.88 107 GLY A C 1
ATOM 850 O O . GLY A 1 107 ? -7.656 -1.258 -1.863 1.00 87.88 107 GLY A O 1
ATOM 851 N N . LEU A 1 108 ? -9.489 -1.094 -0.564 1.00 89.75 108 LEU A N 1
ATOM 852 C CA . LEU A 1 108 ? -10.354 -1.945 -1.383 1.00 89.75 108 LEU A CA 1
ATOM 853 C C . LEU A 1 108 ? -10.634 -1.326 -2.760 1.00 89.75 108 LEU A C 1
ATOM 855 O O . LEU A 1 108 ? -10.521 -2.013 -3.776 1.00 89.75 108 LEU A O 1
ATOM 859 N N . ILE A 1 109 ? -10.951 -0.029 -2.804 1.00 90.62 109 ILE A N 1
ATOM 860 C CA . ILE A 1 109 ? -11.181 0.715 -4.049 1.00 90.62 109 ILE A CA 1
ATOM 861 C C . ILE A 1 109 ? -9.896 0.755 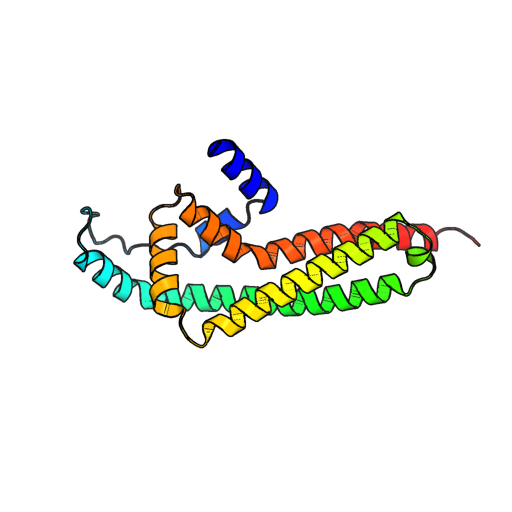-4.877 1.00 90.62 109 ILE A C 1
ATOM 863 O O . ILE A 1 109 ? -9.936 0.442 -6.065 1.00 90.62 109 ILE A O 1
ATOM 867 N N . ALA A 1 110 ? -8.754 1.078 -4.266 1.00 87.88 110 ALA A N 1
ATOM 868 C CA . ALA A 1 110 ? -7.469 1.123 -4.958 1.00 87.88 110 ALA A CA 1
ATOM 869 C C . ALA A 1 110 ? -7.093 -0.250 -5.537 1.00 87.88 110 ALA A C 1
ATOM 871 O O . ALA A 1 110 ? -6.831 -0.362 -6.735 1.00 87.88 110 ALA A O 1
ATOM 872 N N . ALA A 1 111 ? -7.140 -1.313 -4.726 1.00 86.94 111 ALA A N 1
ATOM 873 C CA . ALA A 1 111 ? -6.859 -2.671 -5.188 1.00 86.94 111 ALA A CA 1
ATOM 874 C C . ALA A 1 111 ? -7.835 -3.110 -6.295 1.00 86.94 111 ALA A C 1
ATOM 876 O O . ALA A 1 111 ? -7.409 -3.666 -7.309 1.00 86.94 111 ALA A O 1
ATOM 877 N N . GLY A 1 112 ? -9.128 -2.811 -6.143 1.00 86.81 112 GLY A N 1
ATOM 878 C CA . GLY A 1 112 ? -10.166 -3.118 -7.126 1.00 86.81 112 GLY A CA 1
ATOM 879 C C . GLY A 1 112 ? -9.949 -2.406 -8.461 1.00 86.81 112 GLY A C 1
ATOM 880 O O . GLY A 1 112 ? -9.902 -3.059 -9.504 1.00 86.81 112 GLY A O 1
ATOM 881 N N . LEU A 1 113 ? -9.741 -1.086 -8.445 1.00 84.75 113 LEU A N 1
ATOM 882 C CA . LEU A 1 113 ? -9.455 -0.295 -9.647 1.00 84.75 113 LEU A CA 1
ATOM 883 C C . LEU A 1 113 ? -8.194 -0.794 -10.352 1.00 84.75 113 LEU A C 1
ATOM 885 O O . LEU A 1 113 ? -8.200 -0.996 -11.566 1.00 84.75 113 LEU A O 1
ATOM 889 N N . CYS A 1 114 ? -7.131 -1.064 -9.599 1.00 78.44 114 CYS A N 1
ATOM 890 C CA . CYS A 1 114 ? -5.886 -1.572 -10.154 1.00 78.44 114 CYS A CA 1
ATOM 891 C C . CYS A 1 114 ? -6.040 -2.972 -10.784 1.00 78.44 114 CYS A C 1
ATOM 893 O O . CYS A 1 114 ? -5.449 -3.240 -11.836 1.00 78.44 114 CYS A O 1
ATOM 895 N N . LEU A 1 115 ? -6.862 -3.854 -10.203 1.00 81.44 115 LEU A N 1
ATOM 896 C CA . LEU A 1 115 ? -7.197 -5.157 -10.790 1.00 81.44 115 LEU A CA 1
ATOM 897 C C . LEU A 1 115 ? -8.067 -5.023 -12.052 1.00 81.44 115 LEU A C 1
ATOM 899 O O . LEU A 1 115 ? -7.882 -5.791 -12.997 1.00 81.44 115 LEU A O 1
ATOM 903 N N . LEU A 1 116 ? -8.977 -4.045 -12.100 1.00 81.44 116 LEU A N 1
ATOM 904 C CA . LEU A 1 116 ? -9.851 -3.790 -13.251 1.00 81.44 116 LEU A CA 1
ATOM 905 C C . LEU A 1 116 ? -9.089 -3.187 -14.441 1.00 81.44 116 LEU A C 1
ATOM 907 O O . LEU A 1 116 ? -9.221 -3.666 -15.570 1.00 81.44 116 LEU A O 1
ATOM 911 N N . ILE A 1 117 ? -8.241 -2.185 -14.191 1.00 72.56 117 ILE A N 1
ATOM 912 C CA . ILE A 1 117 ? -7.444 -1.482 -15.214 1.00 72.56 117 ILE A CA 1
ATOM 913 C C . ILE A 1 117 ? -6.486 -2.440 -15.947 1.00 72.56 117 ILE A C 1
ATOM 915 O O . ILE A 1 117 ? -6.181 -2.259 -17.130 1.00 72.56 117 ILE A O 1
ATOM 919 N N . ARG A 1 118 ? -6.071 -3.526 -15.284 1.00 65.94 118 ARG A N 1
ATOM 920 C CA . ARG A 1 118 ? -5.225 -4.581 -15.855 1.00 65.94 118 ARG A CA 1
ATOM 921 C C . ARG A 1 118 ? -5.792 -5.210 -17.136 1.00 65.94 118 ARG A C 1
ATOM 923 O O . ARG A 1 118 ? -5.013 -5.678 -17.960 1.00 65.94 118 ARG A O 1
ATOM 930 N N . ARG A 1 119 ? -7.117 -5.240 -17.327 1.00 58.09 119 ARG A N 1
ATOM 931 C CA . ARG A 1 119 ? -7.740 -6.016 -18.415 1.00 58.09 119 ARG A CA 1
ATOM 932 C C . ARG A 1 119 ? -7.640 -5.400 -19.812 1.00 58.09 119 ARG A C 1
ATOM 934 O O . ARG A 1 119 ? -7.840 -6.146 -20.763 1.00 58.09 119 ARG A O 1
ATOM 941 N N . LYS A 1 120 ? -7.386 -4.093 -19.966 1.00 54.34 120 LYS A N 1
ATOM 942 C CA . LYS A 1 120 ? -7.594 -3.433 -21.275 1.00 54.34 120 LYS A CA 1
ATOM 943 C C . LYS A 1 120 ? -6.398 -2.726 -21.913 1.00 54.34 120 LYS A C 1
ATOM 945 O O . LYS A 1 120 ? -6.381 -2.659 -23.134 1.00 54.34 120 LYS A O 1
ATOM 950 N N . GLN A 1 121 ? -5.404 -2.223 -21.171 1.00 50.91 121 GLN A N 1
ATOM 951 C CA . GLN A 1 121 ? -4.427 -1.323 -21.822 1.00 50.91 121 GLN A CA 1
ATOM 952 C C . GLN A 1 121 ? -3.038 -1.200 -21.190 1.00 50.91 121 GLN A C 1
ATOM 954 O O . GLN A 1 121 ? -2.157 -0.597 -21.794 1.00 50.91 121 GLN A O 1
ATOM 959 N N . LEU A 1 122 ? -2.794 -1.758 -20.001 1.00 59.47 122 LEU A N 1
ATOM 960 C CA . LEU A 1 122 ? -1.625 -1.343 -19.220 1.00 59.47 122 LEU A CA 1
ATOM 961 C C . LEU A 1 122 ? -0.329 -2.125 -19.484 1.00 59.47 122 LEU A C 1
ATOM 963 O O . LEU A 1 122 ? 0.686 -1.796 -18.884 1.00 59.47 122 LEU A O 1
ATOM 967 N N . ASP A 1 123 ? -0.313 -3.150 -20.336 1.00 68.75 123 ASP A N 1
ATOM 968 C CA . ASP A 1 123 ? 0.819 -4.088 -20.334 1.00 68.75 123 ASP A CA 1
ATOM 969 C C . ASP A 1 123 ? 2.107 -3.499 -20.936 1.00 68.75 123 ASP A C 1
ATOM 971 O O . ASP A 1 123 ? 3.185 -3.637 -20.363 1.00 68.75 123 ASP A O 1
ATOM 975 N N . LYS A 1 124 ? 2.021 -2.752 -22.047 1.00 72.94 124 LYS A N 1
ATOM 976 C CA . LYS A 1 124 ? 3.217 -2.177 -22.691 1.00 72.94 124 LYS A CA 1
ATOM 977 C C . LYS A 1 124 ? 3.745 -0.937 -21.963 1.00 72.94 124 LYS A C 1
ATOM 979 O O . LYS A 1 124 ? 4.936 -0.890 -21.652 1.00 72.94 124 LYS A O 1
ATOM 984 N N . ASP A 1 125 ? 2.876 0.021 -21.643 1.00 79.81 125 ASP A N 1
ATOM 985 C CA . ASP A 1 125 ? 3.288 1.282 -21.010 1.00 79.81 125 ASP A CA 1
ATOM 986 C C . ASP A 1 125 ? 3.680 1.097 -19.544 1.00 79.81 125 ASP A C 1
ATOM 988 O O . ASP A 1 125 ? 4.671 1.676 -19.094 1.00 79.81 125 ASP A O 1
ATOM 992 N N . CYS A 1 126 ? 2.965 0.251 -18.791 1.00 80.31 126 CYS A N 1
ATOM 993 C CA . CYS A 1 126 ? 3.340 -0.047 -17.408 1.00 80.31 126 CYS A CA 1
ATOM 994 C C . CYS A 1 126 ? 4.652 -0.825 -17.354 1.00 80.31 126 CYS A C 1
ATOM 996 O O . CYS A 1 126 ? 5.487 -0.519 -16.510 1.00 80.31 126 CYS A O 1
ATOM 998 N N . ARG A 1 127 ? 4.891 -1.752 -18.292 1.00 83.62 127 ARG A N 1
ATOM 999 C CA . ARG A 1 127 ? 6.183 -2.440 -18.402 1.00 83.62 127 ARG A CA 1
ATOM 1000 C C . ARG A 1 127 ? 7.314 -1.468 -18.730 1.00 83.62 127 ARG A C 1
ATOM 1002 O O . ARG A 1 127 ? 8.362 -1.548 -18.099 1.00 83.62 127 ARG A O 1
ATOM 1009 N N . LYS A 1 128 ? 7.118 -0.520 -19.656 1.00 83.44 128 LYS A N 1
ATOM 1010 C CA . LYS A 1 128 ? 8.126 0.517 -19.950 1.00 83.44 128 LYS A CA 1
ATOM 1011 C C . LYS A 1 128 ? 8.418 1.372 -18.712 1.00 83.44 128 LYS A C 1
ATOM 1013 O O . LYS A 1 128 ? 9.586 1.574 -18.386 1.00 83.44 128 LYS A O 1
ATOM 1018 N N . LYS A 1 129 ? 7.380 1.809 -17.989 1.00 85.06 129 LYS A N 1
ATOM 1019 C CA . LYS A 1 129 ? 7.520 2.542 -16.716 1.00 85.06 129 LYS A CA 1
ATOM 1020 C C . LYS A 1 129 ? 8.234 1.713 -15.650 1.00 85.06 129 LYS A C 1
ATOM 1022 O O . LYS A 1 129 ? 9.125 2.230 -14.994 1.00 85.06 129 LYS A O 1
ATOM 1027 N N . TRP A 1 130 ? 7.905 0.431 -15.521 1.00 87.62 130 TRP A N 1
ATOM 1028 C CA . TRP A 1 130 ? 8.545 -0.487 -14.581 1.00 87.62 130 TRP A CA 1
ATOM 1029 C C . TRP A 1 130 ? 10.028 -0.709 -14.893 1.00 87.62 130 TRP A C 1
ATOM 1031 O O . TRP A 1 130 ? 10.853 -0.658 -13.980 1.00 87.62 130 TRP A O 1
ATOM 1041 N N . ILE A 1 131 ? 10.391 -0.907 -16.167 1.00 85.56 131 ILE A N 1
ATOM 1042 C CA . ILE A 1 131 ? 11.795 -1.016 -16.592 1.00 85.56 131 ILE A CA 1
ATOM 1043 C C . ILE A 1 131 ? 12.526 0.292 -16.278 1.00 85.56 131 ILE A C 1
ATOM 1045 O O . ILE A 1 131 ? 13.576 0.258 -15.641 1.00 85.56 131 ILE A O 1
ATOM 1049 N N . ASN A 1 132 ? 11.952 1.441 -16.650 1.00 86.00 132 ASN A N 1
ATOM 1050 C CA . ASN A 1 132 ? 12.562 2.746 -16.393 1.00 86.00 132 ASN A CA 1
ATOM 1051 C C . ASN A 1 132 ? 12.755 3.001 -14.888 1.00 86.00 132 ASN A C 1
ATOM 1053 O O . ASN A 1 132 ? 13.846 3.356 -14.454 1.00 86.00 132 ASN A O 1
ATOM 1057 N N . ALA A 1 133 ? 11.733 2.720 -14.075 1.00 86.81 133 ALA A N 1
ATOM 1058 C CA . ALA A 1 133 ? 11.789 2.833 -12.619 1.00 86.81 133 ALA A CA 1
ATOM 1059 C C . ALA A 1 133 ? 12.812 1.869 -11.991 1.00 86.81 133 ALA A C 1
ATOM 1061 O O . ALA A 1 133 ? 13.450 2.193 -10.988 1.00 86.81 133 ALA A O 1
ATOM 1062 N N . SER A 1 134 ? 12.998 0.688 -12.583 1.00 85.94 134 SER A N 1
ATOM 1063 C CA . SER A 1 134 ? 13.989 -0.291 -12.129 1.00 85.94 134 SER A CA 1
ATOM 1064 C C . SER A 1 134 ? 15.425 0.128 -12.453 1.00 85.94 134 SER A C 1
ATOM 1066 O O . SER A 1 134 ? 16.323 -0.138 -11.654 1.00 85.94 134 SER A O 1
ATOM 1068 N N . LEU A 1 135 ? 15.647 0.766 -13.608 1.00 83.75 135 LEU A N 1
ATOM 1069 C CA . LEU A 1 135 ? 16.967 1.214 -14.065 1.00 83.75 135 LEU A CA 1
ATOM 1070 C C . LEU A 1 135 ? 17.384 2.544 -13.425 1.00 83.75 135 LEU A C 1
ATOM 1072 O O . LEU A 1 135 ? 18.543 2.708 -13.049 1.00 83.75 135 LEU A O 1
ATOM 1076 N N . VAL A 1 136 ? 16.444 3.476 -13.266 1.00 85.62 136 VAL A N 1
ATOM 1077 C CA . VAL A 1 136 ? 16.680 4.816 -12.713 1.00 85.62 136 VAL A CA 1
ATOM 1078 C C . VAL A 1 136 ? 16.008 4.923 -11.343 1.00 85.62 136 VAL A C 1
ATOM 1080 O O . VAL A 1 136 ? 14.965 5.549 -11.187 1.00 85.62 136 VAL A O 1
ATOM 1083 N N . SER A 1 137 ? 16.598 4.297 -10.322 1.00 76.12 137 SER A N 1
ATOM 1084 C CA . SER A 1 137 ? 16.018 4.229 -8.966 1.00 76.12 137 SER A CA 1
ATOM 1085 C C . SER A 1 137 ? 15.954 5.572 -8.227 1.00 76.12 137 SER A C 1
ATOM 1087 O O . SER A 1 137 ? 15.238 5.703 -7.238 1.00 76.12 137 SER A O 1
ATOM 1089 N N . THR A 1 138 ? 16.712 6.575 -8.673 1.00 77.94 138 THR A N 1
ATOM 1090 C CA . THR A 1 138 ? 16.827 7.877 -8.000 1.00 77.94 138 THR A CA 1
ATOM 1091 C C . THR A 1 138 ? 15.844 8.929 -8.512 1.00 77.94 138 THR A C 1
ATOM 1093 O O . THR A 1 138 ? 15.722 9.987 -7.873 1.00 77.94 138 THR A O 1
ATOM 1096 N N . SER A 1 139 ? 15.156 8.659 -9.630 1.00 85.00 139 SER A N 1
ATOM 1097 C CA . SER A 1 139 ? 14.180 9.574 -10.223 1.00 85.00 139 SER A CA 1
ATOM 1098 C C . SER A 1 139 ? 12.905 9.650 -9.380 1.00 85.00 139 SER A C 1
ATOM 1100 O O . SER A 1 139 ? 12.534 8.702 -8.687 1.00 85.00 139 SER A O 1
ATOM 1102 N N . LEU A 1 140 ? 12.228 10.799 -9.438 1.00 83.75 140 LEU A N 1
ATOM 1103 C CA . LEU A 1 140 ? 10.937 10.981 -8.769 1.00 83.75 140 LEU A CA 1
ATOM 1104 C C . LEU A 1 140 ? 9.878 10.040 -9.354 1.00 83.75 140 LEU A C 1
ATOM 1106 O O . LEU A 1 140 ? 9.151 9.408 -8.603 1.00 83.75 140 LEU A O 1
ATOM 1110 N N . GLU A 1 141 ? 9.882 9.852 -10.676 1.00 84.56 141 GLU A N 1
ATOM 1111 C CA . GLU A 1 141 ? 8.961 8.938 -11.360 1.00 84.56 141 GLU A CA 1
ATOM 1112 C C . GLU A 1 141 ? 9.102 7.484 -10.894 1.00 84.56 141 GLU A C 1
ATOM 1114 O O . GLU A 1 141 ? 8.110 6.764 -10.786 1.00 84.56 141 GLU A O 1
ATOM 1119 N N . SER A 1 142 ? 10.334 7.040 -10.615 1.00 85.62 142 SER A N 1
ATOM 1120 C CA . SER A 1 142 ? 10.584 5.709 -10.066 1.00 85.62 142 SER A CA 1
ATOM 1121 C C . SER A 1 142 ? 9.983 5.575 -8.676 1.00 85.62 142 SER A C 1
ATOM 1123 O O . SER A 1 142 ? 9.247 4.625 -8.408 1.00 85.62 142 SER A O 1
ATOM 1125 N N . LEU A 1 143 ? 10.245 6.555 -7.810 1.00 85.62 143 LEU A N 1
ATOM 1126 C CA . LEU A 1 143 ? 9.705 6.571 -6.458 1.00 85.62 143 LEU A CA 1
ATOM 1127 C C . LEU A 1 143 ? 8.173 6.554 -6.479 1.00 85.62 143 LEU A C 1
ATOM 1129 O O . LEU A 1 143 ? 7.580 5.693 -5.836 1.00 85.62 143 LEU A O 1
ATOM 1133 N N . ASP A 1 144 ? 7.545 7.408 -7.285 1.00 85.44 144 ASP A N 1
ATOM 1134 C CA . ASP A 1 144 ? 6.086 7.468 -7.419 1.00 85.44 144 ASP A CA 1
ATOM 1135 C C . ASP A 1 144 ? 5.506 6.140 -7.925 1.00 85.44 144 ASP A C 1
ATOM 1137 O O . ASP A 1 144 ? 4.471 5.679 -7.437 1.00 85.44 144 ASP A O 1
ATOM 1141 N N . PHE A 1 145 ? 6.191 5.476 -8.862 1.00 87.00 145 PHE A N 1
ATOM 1142 C CA . PHE A 1 145 ? 5.793 4.159 -9.352 1.00 87.00 145 PHE A CA 1
ATOM 1143 C C . PHE A 1 145 ? 5.809 3.102 -8.237 1.00 87.00 145 PHE A C 1
ATOM 1145 O O . PHE A 1 145 ? 4.828 2.373 -8.066 1.00 87.00 145 PHE A O 1
ATOM 1152 N N . TRP A 1 146 ? 6.897 3.014 -7.466 1.00 87.06 146 TRP A N 1
ATOM 1153 C CA . TRP A 1 146 ? 7.026 2.025 -6.389 1.00 87.06 146 TRP A CA 1
ATOM 1154 C C . TRP A 1 146 ? 6.112 2.330 -5.200 1.00 87.06 146 TRP A C 1
ATOM 1156 O O . TRP A 1 146 ? 5.553 1.401 -4.618 1.00 87.06 146 TRP A O 1
ATOM 1166 N N . THR A 1 147 ? 5.904 3.605 -4.881 1.00 86.19 147 THR A N 1
ATOM 1167 C CA . THR A 1 147 ? 4.933 4.055 -3.877 1.00 86.19 147 THR A CA 1
ATOM 1168 C C . THR A 1 147 ? 3.510 3.694 -4.293 1.00 86.19 147 THR A C 1
ATOM 1170 O O . THR A 1 147 ? 2.781 3.086 -3.517 1.00 86.19 147 THR A O 1
ATOM 1173 N N . CYS A 1 148 ? 3.120 3.960 -5.543 1.00 84.38 148 CYS A N 1
ATOM 1174 C CA . CYS A 1 148 ? 1.803 3.572 -6.056 1.00 84.38 148 CYS A CA 1
ATOM 1175 C C . CYS A 1 148 ? 1.594 2.048 -6.007 1.00 84.38 148 CYS A C 1
ATOM 1177 O O . CYS A 1 148 ? 0.504 1.567 -5.699 1.00 84.38 148 CYS A O 1
ATOM 1179 N N . LEU A 1 149 ? 2.654 1.276 -6.257 1.00 84.62 149 LEU A N 1
ATOM 1180 C CA . LEU A 1 149 ? 2.620 -0.181 -6.168 1.00 84.62 149 LEU A CA 1
ATOM 1181 C C . LEU A 1 149 ? 2.427 -0.685 -4.726 1.00 84.62 149 LEU A C 1
ATOM 1183 O O . LEU A 1 149 ? 1.691 -1.654 -4.511 1.00 84.62 149 LEU A O 1
ATOM 1187 N N . ALA A 1 150 ? 3.082 -0.034 -3.763 1.00 87.50 150 ALA A N 1
ATOM 1188 C CA . ALA A 1 150 ? 3.038 -0.365 -2.340 1.00 87.50 150 ALA A CA 1
ATOM 1189 C C . ALA A 1 150 ? 1.762 0.131 -1.637 1.00 87.50 150 ALA A C 1
ATOM 1191 O O . ALA A 1 150 ? 1.347 -0.470 -0.643 1.00 87.50 150 ALA A O 1
ATOM 1192 N N . PHE A 1 151 ? 1.102 1.152 -2.192 1.00 86.00 151 PHE A N 1
ATOM 1193 C CA . PHE A 1 151 ? -0.031 1.861 -1.596 1.00 86.00 151 PHE A CA 1
ATOM 1194 C C . PHE A 1 151 ? -1.124 0.955 -0.995 1.00 86.00 151 PHE A C 1
ATOM 1196 O O . PHE A 1 151 ? -1.481 1.159 0.165 1.00 86.00 151 PHE A O 1
ATOM 1203 N N . PRO A 1 152 ? -1.633 -0.098 -1.672 1.00 84.31 152 PRO A N 1
ATOM 1204 C CA . PRO A 1 152 ? -2.653 -0.956 -1.063 1.00 84.31 152 PRO A CA 1
ATOM 1205 C C . PRO A 1 152 ? -2.159 -1.664 0.208 1.00 84.31 152 PRO A C 1
ATOM 1207 O O . PRO A 1 152 ? -2.918 -1.848 1.155 1.00 84.31 152 PRO A O 1
ATOM 1210 N N . THR A 1 153 ? -0.880 -2.042 0.250 1.00 86.38 153 THR A N 1
ATOM 1211 C CA . THR A 1 153 ? -0.275 -2.695 1.421 1.00 86.38 153 THR A CA 1
ATOM 1212 C C . THR A 1 153 ? -0.148 -1.711 2.582 1.00 86.38 153 THR A C 1
ATOM 1214 O O . THR A 1 153 ? -0.410 -2.073 3.727 1.00 86.38 153 THR A O 1
ATOM 1217 N N . GLU A 1 154 ? 0.189 -0.455 2.292 1.00 88.38 154 GLU A N 1
ATOM 1218 C CA . GLU A 1 154 ? 0.270 0.616 3.291 1.00 88.38 154 GLU A CA 1
ATOM 1219 C C . GLU A 1 154 ? -1.082 0.877 3.951 1.00 88.38 154 GLU A C 1
ATOM 1221 O O . GLU A 1 154 ? -1.149 0.995 5.174 1.00 88.38 154 GLU A O 1
ATOM 1226 N N . MET A 1 155 ? -2.168 0.886 3.170 1.00 88.25 155 MET A N 1
ATOM 1227 C CA . MET A 1 155 ? -3.522 1.058 3.709 1.00 88.25 155 MET A CA 1
ATOM 1228 C C . MET A 1 155 ? -3.863 -0.016 4.754 1.00 88.25 155 MET A C 1
ATOM 1230 O O . MET A 1 155 ? -4.457 0.312 5.778 1.00 88.25 155 MET A O 1
ATOM 1234 N N . ILE A 1 156 ? -3.442 -1.274 4.552 1.00 88.81 156 ILE A N 1
ATOM 1235 C CA . ILE A 1 156 ? -3.638 -2.344 5.549 1.00 88.81 156 ILE A CA 1
ATOM 1236 C C . ILE A 1 156 ? -2.857 -2.050 6.826 1.00 88.81 156 ILE A C 1
ATOM 1238 O O . ILE A 1 156 ? -3.395 -2.214 7.918 1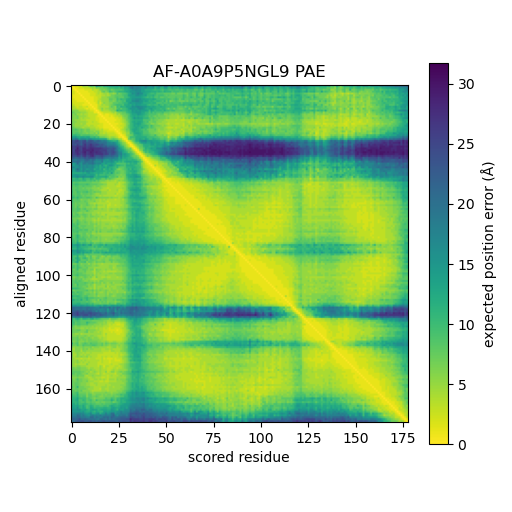.00 88.81 156 ILE A O 1
ATOM 1242 N N . ILE A 1 157 ? -1.589 -1.644 6.709 1.00 90.25 157 ILE A N 1
ATOM 1243 C CA . ILE A 1 157 ? -0.749 -1.384 7.885 1.00 90.25 157 ILE A CA 1
ATOM 1244 C C . ILE A 1 157 ? -1.378 -0.287 8.739 1.00 90.25 157 ILE A C 1
ATOM 1246 O O . ILE A 1 157 ? -1.541 -0.468 9.947 1.00 90.25 157 ILE A O 1
ATOM 1250 N N . TRP A 1 158 ? -1.800 0.810 8.109 1.00 87.31 158 TRP A N 1
ATOM 1251 C CA . TRP A 1 158 ? -2.508 1.885 8.798 1.00 87.31 158 TRP A CA 1
ATOM 1252 C C . TRP A 1 158 ? -3.828 1.403 9.401 1.00 87.31 158 TRP A C 1
ATOM 1254 O O . TRP A 1 158 ? -4.122 1.700 10.557 1.00 87.31 158 TRP A O 1
ATOM 1264 N N . GLN A 1 159 ? -4.593 0.588 8.677 1.00 88.56 159 GLN A N 1
ATOM 1265 C CA . GLN A 1 159 ? -5.840 0.025 9.182 1.00 88.56 159 GLN A CA 1
ATOM 1266 C C . GLN A 1 159 ? -5.638 -0.826 10.447 1.00 88.56 159 GLN A C 1
ATOM 1268 O O . GLN A 1 159 ? -6.384 -0.671 11.418 1.00 88.56 159 GLN A O 1
ATOM 1273 N N . VAL A 1 160 ? -4.625 -1.696 10.461 1.00 89.50 160 VAL A N 1
ATOM 1274 C CA . VAL A 1 160 ? -4.259 -2.512 11.630 1.00 89.50 160 VAL A CA 1
ATOM 1275 C C . VAL A 1 160 ? -3.790 -1.621 12.780 1.00 89.50 160 VAL A C 1
ATOM 1277 O O . VAL A 1 160 ? -4.216 -1.822 13.918 1.00 89.50 160 VAL A O 1
ATOM 1280 N N . ALA A 1 161 ? -2.978 -0.602 12.490 1.00 89.88 161 ALA A N 1
ATOM 1281 C CA . ALA A 1 161 ? -2.503 0.348 13.492 1.00 89.88 161 ALA A CA 1
ATOM 1282 C C . ALA A 1 161 ? -3.656 1.084 14.193 1.00 89.88 161 ALA A C 1
ATOM 1284 O O . ALA A 1 161 ? -3.593 1.283 15.404 1.00 89.88 161 ALA A O 1
ATOM 1285 N N . TYR A 1 162 ? -4.731 1.429 13.477 1.00 88.25 162 TYR A N 1
ATOM 1286 C CA . TYR A 1 162 ? -5.917 2.056 14.074 1.00 88.25 162 TYR A CA 1
ATOM 1287 C C . TYR A 1 162 ? -6.843 1.077 14.809 1.00 88.25 162 TYR A C 1
ATOM 1289 O O . TYR A 1 162 ? -7.553 1.489 15.724 1.00 88.25 162 TYR A O 1
ATOM 1297 N N . LEU A 1 163 ? -6.827 -0.212 14.461 1.00 87.25 163 LEU A N 1
ATOM 1298 C CA . LEU A 1 163 ? -7.623 -1.238 15.148 1.00 87.25 163 LEU A CA 1
ATOM 1299 C C . LEU A 1 163 ? -7.023 -1.672 16.493 1.00 87.25 163 LEU A C 1
ATOM 1301 O O . LEU A 1 163 ? -7.767 -1.980 17.426 1.00 87.25 163 LEU A O 1
ATOM 1305 N N . LEU A 1 164 ? -5.693 -1.681 16.622 1.00 88.19 164 LEU A N 1
ATOM 1306 C CA . LEU A 1 164 ? -5.006 -2.120 17.845 1.00 88.19 164 LEU A CA 1
ATOM 1307 C C . LEU A 1 164 ? -5.429 -1.336 19.108 1.00 88.19 164 LEU A C 1
ATOM 1309 O O . LEU A 1 164 ? -5.781 -1.981 20.099 1.00 88.19 164 LEU A O 1
ATOM 1313 N N . PRO A 1 165 ? -5.477 0.014 19.109 1.00 85.81 165 PRO A N 1
ATOM 1314 C CA . PRO A 1 165 ? -5.935 0.784 20.265 1.00 85.81 165 PRO A CA 1
ATOM 1315 C C . PRO A 1 165 ? -7.369 0.457 20.687 1.00 85.81 165 PRO A C 1
ATOM 1317 O O . PRO A 1 165 ? -7.657 0.424 21.882 1.00 85.81 165 PRO A O 1
ATOM 1320 N N . ILE A 1 166 ? -8.260 0.181 19.728 1.00 84.19 166 ILE A N 1
ATOM 1321 C CA . ILE A 1 166 ? -9.672 -0.124 20.000 1.00 84.19 166 ILE A CA 1
ATOM 1322 C C . ILE A 1 166 ? -9.785 -1.450 20.758 1.00 84.19 166 ILE A C 1
ATOM 1324 O O . ILE A 1 166 ? -10.461 -1.508 21.783 1.00 84.19 166 ILE A O 1
ATOM 1328 N N . ASN A 1 167 ? -9.055 -2.482 20.322 1.00 81.69 167 ASN A N 1
ATOM 1329 C CA . ASN A 1 167 ? -9.019 -3.777 21.012 1.00 81.69 167 ASN A CA 1
ATOM 1330 C C . ASN A 1 167 ? -8.436 -3.673 22.430 1.00 81.69 167 ASN A C 1
ATOM 1332 O O . ASN A 1 167 ? -8.909 -4.346 23.344 1.00 81.69 167 ASN A O 1
ATOM 1336 N N . ILE A 1 168 ? -7.431 -2.815 22.641 1.00 83.31 168 ILE A N 1
ATOM 1337 C CA . ILE A 1 168 ? -6.851 -2.581 23.973 1.00 83.31 168 ILE A CA 1
ATOM 1338 C C . ILE A 1 168 ? -7.859 -1.883 24.894 1.00 83.31 168 ILE A C 1
ATOM 1340 O O . ILE A 1 168 ? -8.001 -2.279 26.052 1.00 83.31 168 ILE A O 1
ATOM 1344 N N . ILE A 1 169 ? -8.567 -0.865 24.394 1.00 79.50 169 ILE A N 1
ATOM 1345 C CA . ILE A 1 169 ? -9.620 -0.168 25.149 1.00 79.50 169 ILE A CA 1
ATOM 1346 C C . ILE A 1 169 ? -10.725 -1.155 25.529 1.00 79.50 169 ILE A C 1
ATOM 1348 O O . ILE A 1 169 ? -11.110 -1.210 26.695 1.00 79.50 169 ILE A O 1
ATOM 1352 N N . TYR A 1 170 ? -11.167 -1.975 24.576 1.00 75.69 170 TYR A N 1
ATOM 1353 C CA . TYR A 1 170 ? -12.180 -3.002 24.795 1.00 75.69 170 TYR A CA 1
ATOM 1354 C C . TYR A 1 170 ? -11.764 -3.984 25.905 1.00 75.69 170 TYR A C 1
ATOM 1356 O O . TYR A 1 170 ? -12.447 -4.108 26.921 1.00 75.69 170 TYR A O 1
ATOM 1364 N N . HIS A 1 171 ? -10.575 -4.586 25.793 1.00 79.06 171 HIS A N 1
ATOM 1365 C CA . HIS A 1 171 ? -10.070 -5.530 26.796 1.00 79.06 171 HIS A CA 1
ATOM 1366 C C . HIS A 1 171 ? -9.833 -4.919 28.180 1.00 79.06 171 HIS A C 1
ATOM 1368 O O . HIS A 1 171 ? -9.835 -5.649 29.173 1.00 79.06 171 HIS A O 1
ATOM 1374 N N . ARG A 1 172 ? -9.564 -3.613 28.267 1.00 76.75 172 ARG A N 1
ATOM 1375 C CA . ARG A 1 172 ? -9.374 -2.933 29.552 1.00 76.75 172 ARG A CA 1
ATOM 1376 C C . ARG A 1 172 ? -10.705 -2.722 30.271 1.00 76.75 172 ARG A C 1
ATOM 1378 O O . ARG A 1 172 ? -10.734 -2.843 31.491 1.00 76.75 172 ARG A O 1
ATOM 1385 N N . VAL A 1 173 ? -11.777 -2.422 29.540 1.00 70.88 173 VAL A N 1
ATOM 1386 C CA . VAL A 1 173 ? -13.095 -2.162 30.134 1.00 70.88 173 VAL A CA 1
ATOM 1387 C C . VAL A 1 173 ? -13.773 -3.450 30.597 1.00 70.88 173 VAL A C 1
ATOM 1389 O O . VAL A 1 173 ? -14.331 -3.456 31.689 1.00 70.88 173 VAL A O 1
ATOM 1392 N N . ASP A 1 174 ? -13.621 -4.559 29.867 1.00 71.25 174 ASP A N 1
ATOM 1393 C CA . ASP A 1 174 ? -14.1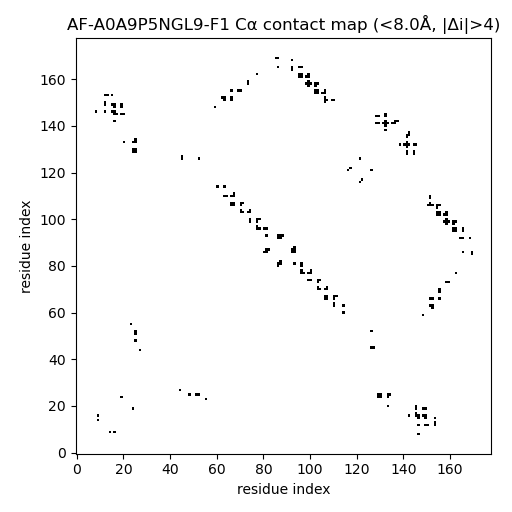46 -5.874 30.284 1.00 71.25 174 ASP A CA 1
ATOM 1394 C C . ASP A 1 174 ? -13.571 -6.379 31.624 1.00 71.25 174 ASP A C 1
ATOM 1396 O O . ASP A 1 174 ? -14.141 -7.269 32.249 1.00 71.25 174 ASP A O 1
ATOM 1400 N N . ARG A 1 175 ? -12.440 -5.827 32.090 1.00 73.31 175 ARG A N 1
ATOM 1401 C CA . ARG A 1 175 ? -11.818 -6.202 33.373 1.00 73.31 175 ARG A CA 1
ATOM 1402 C C . ARG A 1 175 ? -12.246 -5.344 34.562 1.00 73.31 175 ARG A C 1
ATOM 1404 O O . ARG A 1 175 ? -11.772 -5.601 35.668 1.00 73.31 175 ARG A O 1
ATOM 1411 N N . LEU A 1 176 ? -13.075 -4.320 34.367 1.00 64.62 176 LEU A N 1
ATOM 1412 C CA . LEU A 1 176 ? -13.571 -3.526 35.488 1.00 64.62 176 LEU A CA 1
ATOM 1413 C C . LEU A 1 176 ? -14.725 -4.283 36.171 1.00 64.62 176 LEU A C 1
ATOM 1415 O O . LEU A 1 176 ? -15.681 -4.656 35.488 1.00 64.62 176 LEU A O 1
ATOM 1419 N N . PRO A 1 177 ? -14.645 -4.552 37.489 1.00 57.19 177 PRO A N 1
ATOM 1420 C CA . PRO A 1 177 ? -15.740 -5.189 38.211 1.00 57.19 177 PRO A CA 1
ATOM 1421 C C . PRO A 1 177 ? -16.976 -4.278 38.179 1.00 57.19 177 PRO A C 1
ATOM 1423 O O . PRO A 1 177 ? -16.854 -3.069 38.383 1.00 57.19 177 PRO A O 1
ATOM 1426 N N . LYS A 1 178 ? -18.132 -4.874 37.865 1.00 60.69 178 LYS A N 1
ATOM 1427 C CA . LYS A 1 178 ? -19.449 -4.221 37.884 1.00 60.69 178 LYS A CA 1
ATOM 1428 C C . LYS A 1 178 ? -19.896 -3.898 39.302 1.00 60.69 178 LYS A C 1
ATOM 1430 O O . LYS A 1 178 ? -19.604 -4.723 40.197 1.00 60.69 178 LYS A O 1
#

Secondary structure (DSSP, 8-state):
-HHHHHHHHHHHTTTHHHHHHHHHS----TTS------HHHHHHHHHHTHHHHHHHHHHHHHHHHHHHHHHHHHHHHHHHHHTSHHHHH-HHHHHHHHHHHHHHHHHHHHHHHHHHHTTTT-HHHHHHHHHHHHH-TTSHHHHHHHHHHHHHHHHHHHHHHHHHHHHHHHHHHTTS--